Protein AF-A0A662SMK2-F1 (afdb_monomer)

Solvent-accessible surface area (backbone atoms only — not comparable to full-atom values): 11767 Å² total; per-residue (Å²): 133,84,82,82,68,76,50,73,49,36,50,52,52,50,54,52,16,54,75,41,72,79,40,69,27,75,41,66,54,76,68,38,48,55,27,51,53,53,35,32,76,70,56,37,30,40,79,76,40,91,39,100,76,49,33,22,27,29,50,28,70,67,35,50,52,55,49,50,56,50,46,62,65,63,69,55,66,88,69,75,88,76,70,96,69,76,65,70,54,57,57,51,50,49,52,51,50,55,50,52,50,52,52,50,53,52,50,51,54,50,51,51,51,54,49,48,56,51,49,51,52,51,53,52,50,51,51,50,50,58,50,46,70,54,45,53,60,44,45,52,53,36,32,69,73,52,35,48,98,85,60,38,10,48,36,66,60,34,40,54,52,41,20,69,75,69,74,42,60,54,66,61,52,49,55,50,50,54,55,33,33,79,70,64,48,31,47,77,37,66,51,75,97,55,66,46,85,51,97,92,42,64,32,4,25,32,28,72,59,95,118

Foldseek 3Di:
DDPPDQDPLLVVLLVQQLVCPFDWGKFADDVNVVSQVVCVVVVQWDFPADDPGITTIHGDPVNNVVVVVVVVVVVPDPDDDDDDDDPVVVVVVVVVVVVVVVVVVVVVVVVVVVVVVVVVVVVVVVVVVVVCVLLVVLLVVLQVVQQDPVQKHFLVSSLVSSCVVPVNDSVVSLQSLLVCVVVVQKDWDADDPDWDDGPNDTTTIMHGPPD

Secondary structure (DSSP, 8-state):
----PPPHHHHHHHHHHHHTTTSPEEP-SHHHHHHHHHHHHTTSEEEEE--TTS-EEEEPHHHHHHHHHHHHHHSS------S--SHHHHHHHHHHHHHHHHHHHHHHHHHHHHHHHHHHHHHHHHHHHHHHHHHHHHHHHHHHHH--TTS-EEHHHHHHHHHHHHT--HHHHHHHHHHHHHTTSEEEES-SS--EEETTEEE-EEEETT-

Sequence (211 aa):
MDRAILSEDERKVLAGAVRKRGKPYRVQGRARLAAAERLARLGLLEIVERKERTPRCGVTEKAMELYRNLEARSAVRPVEPRSAGPSGDLAARLARVESLLSEVLSAIDRLSRDLGSRMDAIAEELKRIKVEERAVPALEGAVRRLSGPGGGAPLPGVLDAVSRGLGVGRDYLADLVAGLESRGVCELAPGGKEEIPLGGRYVGLIRWKGG

Radius of gyration: 38.01 Å; Cα contacts (8 Å, |Δi|>4): 218; chains: 1; bounding box: 70×51×92 Å

Structure (mmCIF, N/CA/C/O backbone):
data_AF-A0A662SMK2-F1
#
_entry.id   AF-A0A662SMK2-F1
#
loop_
_atom_site.group_PDB
_atom_site.id
_atom_site.type_symbol
_atom_site.label_atom_id
_atom_site.label_alt_id
_atom_site.label_comp_id
_atom_site.label_asym_id
_atom_site.label_entity_id
_atom_site.label_seq_id
_atom_site.pdbx_PDB_ins_code
_atom_site.Cartn_x
_atom_site.Cartn_y
_atom_site.Cartn_z
_atom_site.occupancy
_atom_site.B_iso_or_equiv
_atom_site.auth_seq_id
_atom_site.auth_comp_id
_atom_site.auth_asym_id
_atom_site.auth_atom_id
_atom_site.pdbx_PDB_model_num
ATOM 1 N N . MET A 1 1 ? -25.061 -2.360 23.440 1.00 33.38 1 MET A N 1
ATOM 2 C CA . MET A 1 1 ? -24.272 -3.202 24.363 1.00 33.38 1 MET A CA 1
ATOM 3 C C . MET A 1 1 ? -25.124 -3.474 25.585 1.00 33.38 1 MET A C 1
ATOM 5 O O . MET A 1 1 ? -25.497 -2.532 26.276 1.00 33.38 1 MET A O 1
ATOM 9 N N . ASP A 1 2 ? -25.506 -4.731 25.784 1.00 33.78 2 ASP A N 1
ATOM 10 C CA . ASP A 1 2 ? -26.457 -5.134 26.817 1.00 33.78 2 ASP A CA 1
ATOM 11 C C . ASP A 1 2 ? -25.927 -4.831 28.221 1.00 33.78 2 ASP A C 1
ATOM 13 O O . ASP A 1 2 ? -24.896 -5.354 28.650 1.00 33.78 2 ASP A O 1
ATOM 17 N N . ARG A 1 3 ? -26.660 -3.993 28.964 1.00 39.38 3 ARG A N 1
ATOM 18 C CA . ARG A 1 3 ? -26.517 -3.886 30.419 1.00 39.38 3 ARG A CA 1
ATOM 19 C C . ARG A 1 3 ? -26.821 -5.274 30.982 1.00 39.38 3 ARG A C 1
ATOM 21 O O . ARG A 1 3 ? -27.983 -5.666 31.037 1.00 39.38 3 ARG A O 1
ATOM 28 N N . ALA A 1 4 ? -25.799 -6.029 31.377 1.00 47.00 4 ALA A N 1
ATOM 29 C CA . ALA A 1 4 ? -25.991 -7.324 32.020 1.00 47.00 4 ALA A CA 1
ATOM 30 C C . ALA A 1 4 ? -26.602 -7.116 33.417 1.00 47.00 4 ALA A C 1
ATOM 32 O O . ALA A 1 4 ? -25.909 -7.053 34.430 1.00 47.00 4 ALA A O 1
ATOM 33 N N . ILE A 1 5 ? -27.925 -6.977 33.456 1.00 71.12 5 ILE A N 1
ATOM 34 C CA . ILE A 1 5 ? -28.732 -7.093 34.663 1.00 71.12 5 ILE A CA 1
ATOM 35 C C . ILE A 1 5 ? -28.509 -8.517 35.179 1.00 71.12 5 ILE A C 1
ATOM 37 O O . ILE A 1 5 ? -28.734 -9.478 34.444 1.00 71.12 5 ILE A O 1
ATOM 41 N N . LEU A 1 6 ? -28.048 -8.659 36.427 1.00 71.44 6 LEU A N 1
ATOM 42 C CA . LEU A 1 6 ? -27.932 -9.969 37.072 1.00 71.44 6 LEU A CA 1
ATOM 43 C C . LEU A 1 6 ? -29.261 -10.722 36.923 1.00 71.44 6 LEU A C 1
ATOM 45 O O . LEU A 1 6 ? -30.332 -10.199 37.271 1.00 71.44 6 LEU A O 1
ATOM 49 N N . SER A 1 7 ? -29.185 -11.951 36.424 1.00 81.62 7 SER A N 1
ATOM 50 C CA . SER A 1 7 ? -30.319 -12.868 36.358 1.00 81.62 7 SER A CA 1
ATOM 51 C C . SER A 1 7 ? -30.880 -13.127 37.757 1.00 81.62 7 SER A C 1
ATOM 53 O O . SER A 1 7 ? -30.225 -12.902 38.780 1.00 81.62 7 SER A O 1
ATOM 55 N N . GLU A 1 8 ? -32.126 -13.587 37.822 1.00 80.56 8 GLU A N 1
ATOM 56 C CA . GLU A 1 8 ? -32.788 -13.867 39.096 1.00 80.56 8 GLU A CA 1
ATOM 57 C C . GLU A 1 8 ? -32.020 -14.909 39.931 1.00 80.56 8 GLU A C 1
ATOM 59 O O . GLU A 1 8 ? -31.873 -14.750 41.145 1.00 80.56 8 GLU A O 1
ATOM 64 N N . ASP A 1 9 ? -31.458 -15.932 39.281 1.00 83.12 9 ASP A N 1
ATOM 65 C CA . ASP A 1 9 ? -30.643 -16.952 39.942 1.00 83.12 9 ASP A CA 1
ATOM 66 C C . ASP A 1 9 ? -29.316 -16.394 40.469 1.00 83.12 9 ASP A C 1
ATOM 68 O O . ASP A 1 9 ? -28.927 -16.714 41.593 1.00 83.12 9 ASP A O 1
ATOM 72 N N . GLU A 1 10 ? -28.653 -15.501 39.729 1.00 83.25 10 GLU A N 1
ATOM 73 C CA . GLU A 1 10 ? -27.442 -14.813 40.202 1.00 83.25 10 GLU A CA 1
ATOM 74 C C . GLU A 1 10 ? -27.732 -13.955 41.436 1.00 83.25 10 GLU A C 1
ATOM 76 O O . GLU A 1 10 ? -26.987 -14.007 42.417 1.00 83.25 10 GLU A O 1
ATOM 81 N N . ARG A 1 11 ? -28.856 -13.230 41.453 1.00 81.69 11 ARG A N 1
ATOM 82 C CA . ARG A 1 11 ? -29.269 -12.460 42.638 1.00 81.69 11 ARG A CA 1
ATOM 83 C C . ARG A 1 11 ? -29.533 -13.366 43.837 1.00 81.69 11 ARG A C 1
ATOM 85 O O . ARG A 1 11 ? -29.092 -13.050 44.941 1.00 81.69 11 ARG A O 1
ATOM 92 N N . LYS A 1 12 ? -30.216 -14.498 43.634 1.00 83.75 12 LYS A N 1
ATOM 93 C CA . LYS A 1 12 ? -30.514 -15.466 44.704 1.00 83.75 12 LYS A CA 1
ATOM 94 C C . LYS A 1 12 ? -29.243 -16.092 45.280 1.00 83.75 12 LYS A C 1
ATOM 96 O O . LYS A 1 12 ? -29.125 -16.189 46.501 1.00 83.75 12 LYS A O 1
ATOM 101 N N . VAL A 1 13 ? -28.294 -16.493 44.430 1.00 85.19 13 VAL A N 1
ATOM 102 C CA . VAL A 1 13 ? -27.014 -17.072 44.872 1.00 85.19 13 VAL A CA 1
ATOM 103 C C . VAL A 1 13 ? -26.181 -16.032 45.623 1.00 85.19 13 VAL A C 1
ATOM 105 O O . VAL A 1 13 ? -25.697 -16.321 46.718 1.00 85.19 13 VAL A O 1
ATOM 108 N N . LEU A 1 14 ? -26.070 -14.811 45.091 1.00 82.88 14 LEU A N 1
ATOM 109 C CA . LEU A 1 14 ? -25.314 -13.730 45.723 1.00 82.88 14 LEU A CA 1
ATOM 110 C C . LEU A 1 14 ? -25.908 -13.338 47.083 1.00 82.88 14 LEU A C 1
ATOM 112 O O . LEU A 1 14 ? -25.187 -13.288 48.075 1.00 82.88 14 LEU A O 1
ATOM 116 N N . ALA A 1 15 ? -27.228 -13.146 47.167 1.00 82.00 15 ALA A N 1
ATOM 117 C CA . ALA A 1 15 ? -27.910 -12.847 48.426 1.00 82.00 15 ALA A CA 1
ATOM 118 C C . ALA A 1 15 ? -27.750 -13.984 49.451 1.00 82.00 15 ALA A C 1
ATOM 120 O O . ALA A 1 15 ? -27.546 -13.733 50.641 1.00 82.00 15 ALA A O 1
ATOM 121 N N . GLY A 1 16 ? -27.802 -15.241 48.996 1.00 83.81 16 GLY A N 1
ATOM 122 C CA . GLY A 1 16 ? -27.537 -16.412 49.830 1.00 83.81 16 GLY A CA 1
ATOM 123 C C . GLY A 1 16 ? -26.127 -16.406 50.425 1.00 83.81 16 GLY A C 1
ATOM 124 O O . GLY A 1 16 ? -25.973 -16.652 51.623 1.00 83.81 16 GLY A O 1
ATOM 125 N N . ALA A 1 17 ? -25.120 -16.069 49.616 1.00 83.25 17 ALA A N 1
ATOM 126 C CA . ALA A 1 17 ? -23.730 -15.964 50.049 1.00 83.25 17 ALA A CA 1
ATOM 127 C C . ALA A 1 17 ? -23.500 -14.787 51.012 1.00 83.25 17 ALA A C 1
ATOM 129 O O . ALA A 1 17 ? -22.894 -14.971 52.068 1.00 83.25 17 ALA A O 1
ATOM 130 N N . VAL A 1 18 ? -24.058 -13.605 50.723 1.00 82.44 18 VAL A N 1
ATOM 131 C CA . VAL A 1 18 ? -23.930 -12.423 51.596 1.00 82.44 18 VAL A CA 1
ATOM 132 C C . VAL A 1 18 ? -24.551 -12.667 52.973 1.00 82.44 18 VAL A C 1
ATOM 134 O O . VAL A 1 18 ? -23.933 -12.378 53.999 1.00 82.44 18 VAL A O 1
ATOM 137 N N . ARG A 1 19 ? -25.742 -13.280 53.030 1.00 81.31 19 ARG A N 1
ATOM 138 C CA . ARG A 1 19 ? -26.417 -13.605 54.302 1.00 81.31 19 ARG A CA 1
ATOM 139 C C . ARG A 1 19 ? -25.604 -14.539 55.197 1.00 81.31 19 ARG A C 1
ATOM 141 O O . ARG A 1 19 ? -25.819 -14.556 56.406 1.00 81.31 19 ARG A O 1
ATOM 148 N N . LYS A 1 20 ? -24.676 -15.315 54.630 1.00 80.88 20 LYS A N 1
ATOM 149 C CA . LYS A 1 20 ? -23.802 -16.215 55.389 1.00 80.88 20 LYS A CA 1
ATOM 150 C C . LYS A 1 20 ? -22.572 -15.519 55.991 1.00 80.88 20 LYS A C 1
ATOM 152 O O . LYS A 1 20 ? -21.851 -16.193 56.721 1.00 80.88 20 LYS A O 1
ATOM 157 N N . ARG A 1 21 ? -22.379 -14.203 55.774 1.00 68.25 21 ARG A N 1
ATOM 158 C CA . ARG A 1 21 ? -21.383 -13.330 56.444 1.00 68.25 21 ARG A CA 1
ATOM 159 C C . ARG A 1 21 ? -20.009 -13.999 56.612 1.00 68.25 21 ARG A C 1
ATOM 161 O O . ARG A 1 21 ? -19.562 -14.244 57.728 1.00 68.25 21 ARG A O 1
ATOM 168 N N . GLY A 1 22 ? -19.384 -14.365 55.494 1.00 65.31 22 GLY A N 1
ATOM 169 C CA . GLY A 1 22 ? -18.060 -15.003 55.477 1.00 65.31 22 GLY A CA 1
ATOM 170 C C . GLY A 1 22 ? -18.060 -16.525 55.667 1.00 65.31 22 GLY A C 1
ATOM 171 O O . GLY A 1 22 ? -17.021 -17.153 55.499 1.00 65.31 22 GLY A O 1
ATOM 172 N N . LYS A 1 23 ? -19.206 -17.163 55.952 1.00 77.31 23 LYS A N 1
ATOM 173 C CA . LYS A 1 23 ? -19.314 -18.631 55.935 1.00 77.31 23 LYS A CA 1
ATOM 174 C C . LYS A 1 23 ? -19.601 -19.142 54.516 1.00 77.31 23 LYS A C 1
ATOM 176 O O . LYS A 1 23 ? -20.450 -18.562 53.836 1.00 77.31 23 LYS A O 1
ATOM 181 N N . PRO A 1 24 ? -18.992 -20.262 54.084 1.00 80.44 24 PRO A N 1
ATOM 182 C CA . PRO A 1 24 ? -19.255 -20.825 52.765 1.00 80.44 24 PRO A CA 1
ATOM 183 C C . PRO A 1 24 ? -20.734 -21.209 52.574 1.00 80.44 24 PRO A C 1
ATOM 185 O O . PRO A 1 24 ? -21.309 -21.988 53.340 1.00 80.44 24 PRO A O 1
ATOM 188 N N . TYR A 1 25 ? -21.357 -20.666 51.530 1.00 82.25 25 TYR A N 1
ATOM 189 C CA . TYR A 1 25 ? -22.734 -20.932 51.121 1.00 82.25 25 TYR A CA 1
ATOM 190 C C . TYR A 1 25 ? -22.786 -22.105 50.138 1.00 82.25 25 TYR A C 1
ATOM 192 O O . TYR A 1 25 ? -22.074 -22.120 49.137 1.00 82.25 25 TYR A O 1
ATOM 200 N N . ARG A 1 26 ? -23.633 -23.104 50.413 1.00 85.19 26 ARG A N 1
ATOM 201 C CA . ARG A 1 26 ? -23.810 -24.268 49.533 1.00 85.19 26 ARG A CA 1
ATOM 202 C C . ARG A 1 26 ? -24.764 -23.922 48.393 1.00 85.19 26 ARG A C 1
ATOM 204 O O . ARG A 1 26 ? -25.925 -23.607 48.646 1.00 85.19 26 ARG A O 1
ATOM 211 N N . VAL A 1 27 ? -24.298 -24.066 47.157 1.00 83.25 27 VAL A N 1
ATOM 212 C CA . VAL A 1 27 ? -25.118 -23.881 45.953 1.00 83.25 27 VAL A CA 1
ATOM 213 C C . VAL A 1 27 ? -25.683 -25.231 45.508 1.00 83.25 27 VAL A C 1
ATOM 215 O O . VAL A 1 27 ? -24.970 -26.233 45.495 1.00 83.25 27 VAL A O 1
ATOM 218 N N . GLN A 1 28 ? -26.973 -25.277 45.169 1.00 82.75 28 GLN A N 1
ATOM 219 C CA . GLN A 1 28 ? -27.657 -26.478 44.678 1.00 82.75 28 GLN A CA 1
ATOM 220 C C . GLN A 1 28 ? -28.579 -26.130 43.506 1.00 82.75 28 GLN A C 1
ATOM 222 O O . GLN A 1 28 ? -29.251 -25.099 43.538 1.00 82.75 28 GLN A O 1
ATOM 227 N N . GLY A 1 29 ? -28.641 -27.015 42.508 1.00 82.25 29 GLY A N 1
ATOM 228 C CA . GLY A 1 29 ? -29.492 -26.874 41.322 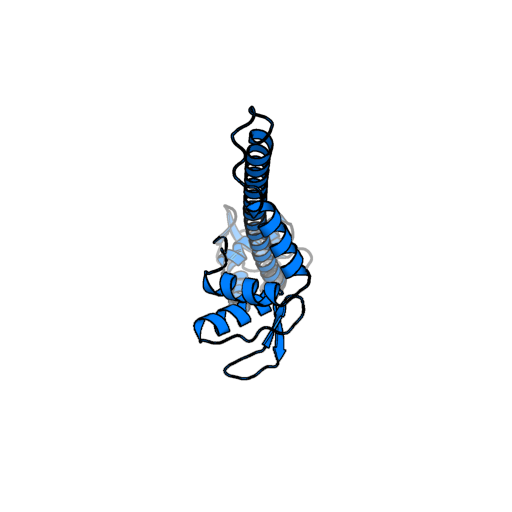1.00 82.25 29 GLY A CA 1
ATOM 229 C C . GLY A 1 29 ? -28.738 -26.344 40.099 1.00 82.25 29 GLY A C 1
ATOM 230 O O . GLY A 1 29 ? -27.941 -25.417 40.205 1.00 82.25 29 GLY A O 1
ATOM 231 N N . ARG A 1 30 ? -29.005 -26.928 38.923 1.00 79.81 30 ARG A N 1
ATOM 232 C CA . ARG A 1 30 ? -28.233 -26.709 37.684 1.00 79.81 30 ARG A CA 1
ATOM 233 C C . ARG A 1 30 ? -28.135 -25.234 37.267 1.00 79.81 30 ARG A C 1
ATOM 235 O O . ARG A 1 30 ? -27.044 -24.772 36.957 1.00 79.81 30 ARG A O 1
ATOM 242 N N . ALA A 1 31 ? -29.240 -24.488 37.326 1.00 81.19 31 ALA A N 1
ATOM 243 C CA . ALA A 1 31 ? -29.258 -23.059 36.996 1.00 81.19 31 ALA A CA 1
ATOM 244 C C . ALA A 1 31 ? -28.446 -22.213 37.995 1.00 81.19 31 ALA A C 1
ATOM 246 O O . ALA A 1 31 ? -27.688 -21.327 37.607 1.00 81.19 31 ALA A O 1
ATOM 247 N N . ARG A 1 32 ? -28.519 -22.549 39.290 1.00 83.12 32 ARG A N 1
ATOM 248 C CA . ARG A 1 32 ? -27.762 -21.859 40.345 1.00 83.12 32 ARG A CA 1
ATOM 249 C C . ARG A 1 32 ? -26.270 -22.177 40.309 1.00 83.12 32 ARG A C 1
ATOM 251 O O . ARG A 1 32 ? -25.475 -21.322 40.679 1.00 83.12 32 ARG A O 1
ATOM 258 N N . LEU A 1 33 ? -25.885 -23.371 39.853 1.00 85.88 33 LEU A N 1
ATOM 259 C CA . LEU A 1 33 ? -24.482 -23.723 39.610 1.00 85.88 33 LEU A CA 1
ATOM 260 C C . LEU A 1 33 ? -23.886 -22.851 38.501 1.00 85.88 33 LEU A C 1
ATOM 262 O O . LEU A 1 33 ? -22.860 -22.215 38.722 1.00 85.88 33 LEU A O 1
ATOM 266 N N . ALA A 1 34 ? -24.579 -22.738 37.364 1.00 85.31 34 ALA A N 1
ATOM 267 C CA . ALA A 1 34 ? -24.160 -21.860 36.272 1.00 85.31 34 ALA A CA 1
ATOM 268 C C . ALA A 1 34 ? -24.081 -20.387 36.719 1.00 85.31 34 ALA A C 1
ATOM 270 O O . ALA A 1 34 ? -23.122 -19.684 36.400 1.00 85.31 34 ALA A O 1
ATOM 271 N N . ALA A 1 35 ? -25.048 -19.935 37.525 1.00 86.00 35 ALA A N 1
ATOM 272 C CA . ALA A 1 35 ? -25.028 -18.605 38.127 1.00 86.00 35 ALA A CA 1
ATOM 273 C C . ALA A 1 35 ? -23.820 -18.403 39.060 1.00 86.00 35 ALA A C 1
ATOM 275 O O . ALA A 1 35 ? -23.158 -17.371 38.993 1.00 86.00 35 ALA A O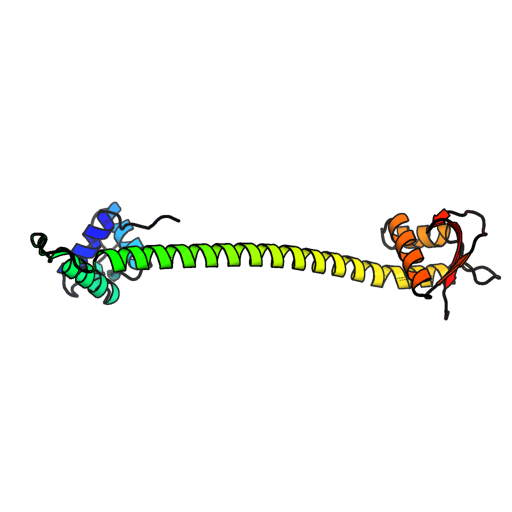 1
ATOM 276 N N . ALA A 1 36 ? -23.493 -19.385 39.904 1.00 86.00 36 ALA A N 1
ATOM 277 C CA . ALA A 1 36 ? -22.342 -19.314 40.802 1.00 86.00 36 ALA A CA 1
ATOM 278 C C . ALA A 1 36 ? -21.011 -19.251 40.040 1.00 86.00 36 ALA A C 1
ATOM 280 O O . ALA A 1 36 ? -20.146 -18.452 40.391 1.00 86.00 36 ALA A O 1
ATOM 281 N N . GLU A 1 37 ? -20.855 -20.036 38.971 1.00 86.75 37 GLU A N 1
ATOM 282 C CA . GLU A 1 37 ? -19.669 -19.985 38.109 1.00 86.75 37 GLU A CA 1
ATOM 283 C C . GLU A 1 37 ? -19.528 -18.634 37.407 1.00 86.75 37 GLU A C 1
ATOM 285 O O . GLU A 1 37 ? -18.431 -18.074 37.349 1.00 86.75 37 GLU A O 1
ATOM 290 N N . ARG A 1 38 ? -20.634 -18.073 36.906 1.00 87.44 38 ARG A N 1
ATOM 291 C CA . ARG A 1 38 ? -20.631 -16.751 36.273 1.00 87.44 38 ARG A CA 1
ATOM 292 C C . ARG A 1 38 ? -20.287 -15.650 37.274 1.00 87.44 38 ARG A C 1
ATOM 294 O O . ARG A 1 38 ? -19.429 -14.822 36.984 1.00 87.44 38 ARG A O 1
ATOM 301 N N . LEU A 1 39 ? -20.863 -15.682 38.475 1.00 85.81 39 LEU A N 1
ATOM 302 C CA . LEU A 1 39 ? -20.520 -14.761 39.563 1.00 85.81 39 LEU A CA 1
ATOM 303 C C . LEU A 1 39 ? -19.058 -14.900 40.015 1.00 85.81 39 LEU A C 1
ATOM 305 O O . LEU A 1 39 ? -18.428 -13.892 40.336 1.00 85.81 39 LEU A O 1
ATOM 309 N N . ALA A 1 40 ? -18.502 -16.114 40.001 1.00 86.00 40 ALA A N 1
ATOM 310 C CA . ALA A 1 40 ? -17.088 -16.340 40.290 1.00 86.00 40 ALA A CA 1
ATOM 311 C C . ALA A 1 40 ? -16.177 -15.732 39.211 1.00 86.00 40 ALA A C 1
ATOM 313 O O . ALA A 1 40 ? -15.211 -15.052 39.543 1.00 86.00 40 ALA A O 1
ATOM 314 N N . ARG A 1 41 ? -16.524 -15.871 37.921 1.00 86.81 41 ARG A N 1
ATOM 315 C CA . ARG A 1 41 ? -15.803 -15.195 36.820 1.00 86.81 41 ARG A CA 1
ATOM 316 C C . ARG A 1 41 ? -15.847 -13.670 36.933 1.00 86.81 41 ARG A C 1
ATOM 318 O O . ARG A 1 41 ? -14.903 -13.003 36.532 1.00 86.81 41 ARG A O 1
ATOM 325 N N . LEU A 1 42 ? -16.927 -13.124 37.491 1.00 84.12 42 LEU A N 1
ATOM 326 C CA . LEU A 1 42 ? -17.077 -11.690 37.755 1.00 84.12 42 LEU A CA 1
ATOM 327 C C . LEU A 1 42 ? -16.344 -11.221 39.029 1.00 84.12 42 LEU A C 1
ATOM 329 O O . LEU A 1 42 ? -16.374 -10.030 39.349 1.00 84.12 42 LEU A O 1
ATOM 333 N N . GLY A 1 43 ? -15.707 -12.133 39.773 1.00 84.50 43 GLY A N 1
ATOM 334 C CA . GLY A 1 43 ? -15.029 -11.832 41.037 1.00 84.50 43 GLY A CA 1
ATOM 335 C C . GLY A 1 43 ? -15.983 -11.456 42.176 1.00 84.50 43 GLY A C 1
ATOM 336 O O . GLY A 1 43 ? -15.580 -10.777 43.120 1.00 84.50 43 GLY A O 1
ATOM 337 N N . LEU A 1 44 ? -17.260 -11.843 42.080 1.00 85.06 44 LEU A N 1
ATOM 338 C CA . LEU A 1 44 ? -18.285 -11.579 43.099 1.00 85.06 44 LEU A CA 1
ATOM 339 C C . LEU A 1 44 ? -18.441 -12.740 44.092 1.00 85.06 44 LEU A C 1
ATOM 341 O O . LEU A 1 44 ? -18.920 -12.552 45.209 1.00 85.06 44 LEU A O 1
ATOM 345 N N . LEU A 1 45 ? -18.027 -13.942 43.696 1.00 87.19 45 LEU A N 1
ATOM 346 C CA . LEU A 1 45 ? -17.962 -15.117 44.556 1.00 87.19 45 LEU A CA 1
ATOM 347 C C . LEU A 1 45 ? -16.596 -15.782 44.434 1.00 87.19 45 LEU A C 1
ATOM 349 O O . LEU A 1 45 ? -15.953 -15.721 43.391 1.00 87.19 45 LEU A O 1
ATOM 353 N N . GLU A 1 46 ? -16.210 -16.491 45.481 1.00 86.69 46 GLU A N 1
ATOM 354 C CA . GLU A 1 46 ? -15.051 -17.371 45.499 1.00 86.69 46 GLU A CA 1
ATOM 355 C C . GLU A 1 46 ? -15.519 -18.808 45.732 1.00 86.69 46 GLU A C 1
ATOM 357 O O . GLU A 1 46 ? -16.346 -19.060 46.607 1.00 86.69 46 GLU A O 1
ATOM 362 N N . ILE A 1 47 ? -15.030 -19.772 44.950 1.00 84.06 47 ILE A N 1
ATOM 363 C CA . ILE A 1 47 ? -15.375 -21.186 45.145 1.00 84.06 47 ILE A CA 1
ATOM 364 C C . ILE A 1 47 ? -14.396 -21.784 46.157 1.00 84.06 47 ILE A C 1
ATOM 366 O O . ILE A 1 47 ? -13.265 -22.101 45.808 1.00 84.06 47 ILE A O 1
ATOM 370 N N . VAL A 1 48 ? -14.861 -21.964 47.392 1.00 82.00 48 VAL A N 1
ATOM 371 C CA . VAL A 1 48 ? -14.062 -22.431 48.539 1.00 82.00 48 VAL A CA 1
ATOM 372 C C . VAL A 1 48 ? -13.943 -23.958 48.561 1.00 82.00 48 VAL A C 1
ATOM 374 O O . VAL A 1 48 ? -12.936 -24.504 48.993 1.00 82.00 48 VAL A O 1
ATOM 377 N N . GLU A 1 49 ? -14.965 -24.674 48.085 1.00 81.44 49 GLU A N 1
ATOM 378 C CA . GLU A 1 49 ? -14.950 -26.141 48.009 1.00 81.44 49 GLU A CA 1
ATOM 379 C C . GLU A 1 49 ? -15.643 -26.601 46.724 1.00 81.44 49 GLU A C 1
ATOM 381 O O . GLU A 1 49 ? -16.840 -26.355 46.527 1.00 81.44 49 GLU A O 1
ATOM 386 N N . ARG A 1 50 ? -14.903 -27.283 45.842 1.00 77.50 50 ARG A N 1
ATOM 387 C CA . ARG A 1 50 ? -15.441 -27.849 44.598 1.00 77.50 50 ARG A CA 1
ATOM 388 C C . ARG A 1 50 ? -15.951 -29.267 44.840 1.00 77.50 50 ARG A C 1
ATOM 390 O O . ARG A 1 50 ? -15.185 -30.220 44.867 1.00 77.50 50 ARG A O 1
ATOM 397 N N . LYS A 1 51 ? -17.270 -29.397 44.979 1.00 77.19 51 LYS A N 1
ATOM 398 C CA . LYS A 1 51 ? -17.993 -30.671 44.854 1.00 77.19 51 LYS A CA 1
ATOM 399 C C . LYS A 1 51 ? -18.871 -30.586 43.617 1.00 77.19 51 LYS A C 1
ATOM 401 O O . LYS A 1 51 ? -19.672 -29.659 43.533 1.00 77.19 51 LYS A O 1
ATOM 406 N N . GLU A 1 52 ? -18.749 -31.553 42.708 1.00 67.31 52 GLU A N 1
ATOM 407 C CA . GLU A 1 52 ? -19.338 -31.527 41.353 1.00 67.31 52 GLU A CA 1
ATOM 408 C C . GLU A 1 52 ? -20.805 -31.088 41.298 1.00 67.31 52 GLU A C 1
ATOM 410 O O . GLU A 1 52 ? -21.219 -30.395 40.375 1.00 67.31 52 GLU A O 1
ATOM 415 N N . ARG A 1 53 ? -21.607 -31.468 42.297 1.00 69.94 53 ARG A N 1
ATOM 416 C CA . ARG A 1 53 ? -23.042 -31.155 42.330 1.00 69.94 53 ARG A CA 1
ATOM 417 C C . ARG A 1 53 ? -23.425 -30.081 43.340 1.00 69.94 53 ARG A C 1
ATOM 419 O O . ARG A 1 53 ? -24.549 -29.586 43.282 1.00 69.94 53 ARG A O 1
ATOM 426 N N . THR A 1 54 ? -22.538 -29.743 44.279 1.00 76.69 54 THR A N 1
ATOM 427 C CA . THR A 1 54 ? -22.836 -28.787 45.356 1.00 76.69 54 THR A CA 1
ATOM 428 C C . THR A 1 54 ? -21.589 -28.028 45.833 1.00 76.69 54 THR A C 1
ATOM 430 O O . THR A 1 54 ? -21.097 -28.312 46.932 1.00 76.69 54 THR A O 1
ATOM 433 N N . PRO A 1 55 ? -21.056 -27.081 45.045 1.00 79.75 55 PRO A N 1
ATOM 434 C CA . PRO A 1 55 ? -19.920 -26.281 45.456 1.00 79.75 55 PRO A CA 1
ATOM 435 C C . PRO A 1 55 ? -20.296 -25.391 46.642 1.00 79.75 55 PRO A C 1
ATOM 437 O O . PRO A 1 55 ? -21.462 -25.011 46.831 1.00 79.75 55 PRO A O 1
ATOM 440 N N . ARG A 1 56 ? -19.290 -25.067 47.454 1.00 83.50 56 ARG A N 1
ATOM 441 C CA . ARG A 1 56 ? -19.411 -24.041 48.485 1.00 83.50 56 ARG A CA 1
ATOM 442 C C . ARG A 1 56 ? -18.737 -22.766 48.014 1.00 83.50 56 ARG A C 1
ATOM 444 O O . ARG A 1 56 ? -17.584 -22.800 47.591 1.00 83.50 56 ARG A O 1
ATOM 451 N N . CYS A 1 57 ? -19.458 -21.659 48.118 1.00 83.12 57 CYS A N 1
ATOM 452 C CA . CYS A 1 57 ? -19.010 -20.355 47.658 1.00 83.12 57 CYS A CA 1
ATOM 453 C C . CYS A 1 57 ? -18.918 -19.370 48.828 1.00 83.12 57 CYS A C 1
ATOM 455 O O . CYS A 1 57 ? -19.847 -19.271 49.631 1.00 83.12 57 CYS A O 1
ATOM 457 N N . GLY A 1 58 ? -17.809 -18.646 48.921 1.00 83.06 58 GLY A N 1
ATOM 458 C CA . GLY A 1 58 ? -17.664 -17.444 49.730 1.00 83.06 58 GLY A CA 1
ATOM 459 C C . GLY A 1 58 ? -18.070 -16.217 48.919 1.00 83.06 58 GLY A C 1
ATOM 460 O O . GLY A 1 58 ? -18.006 -16.227 47.690 1.00 83.06 58 GLY A O 1
ATOM 461 N N . VAL A 1 59 ? -18.517 -15.166 49.600 1.00 85.38 59 VAL A N 1
ATOM 462 C CA . VAL A 1 59 ? -18.727 -13.859 48.972 1.00 85.38 59 VAL A CA 1
ATOM 463 C C . VAL A 1 59 ? -17.436 -13.053 49.061 1.00 85.38 59 VAL A C 1
ATOM 465 O O . VAL A 1 59 ? -16.790 -13.061 50.107 1.00 85.38 59 VAL A O 1
ATOM 468 N N . THR A 1 60 ? -17.055 -12.369 47.985 1.00 84.00 60 THR A N 1
ATOM 469 C CA . THR A 1 60 ? -15.877 -11.493 48.008 1.00 84.00 60 THR A CA 1
ATOM 470 C C . THR A 1 60 ? -16.192 -10.177 48.724 1.00 84.00 60 THR A C 1
ATOM 472 O O . THR A 1 60 ? -17.353 -9.763 48.810 1.00 84.00 60 THR A O 1
ATOM 475 N N . GLU A 1 61 ? -15.171 -9.475 49.219 1.00 79.56 61 GLU A N 1
ATOM 476 C CA . GLU A 1 61 ? -15.346 -8.144 49.827 1.00 79.56 61 GLU A CA 1
ATOM 477 C C . GLU A 1 61 ? -16.006 -7.162 48.852 1.00 79.56 61 GLU A C 1
ATOM 479 O O . GLU A 1 61 ? -16.979 -6.491 49.201 1.00 79.56 61 GLU A O 1
ATOM 484 N N . LYS A 1 62 ? -15.573 -7.197 47.585 1.00 79.75 62 LYS A N 1
ATOM 485 C CA . LYS A 1 62 ? -16.164 -6.444 46.470 1.00 79.75 62 LYS A CA 1
ATOM 486 C C . LYS A 1 62 ? -17.669 -6.691 46.334 1.00 79.75 62 LYS A C 1
ATOM 488 O O . LYS A 1 62 ? -18.447 -5.757 46.145 1.00 79.75 62 LYS A O 1
ATOM 493 N N . ALA A 1 63 ? -18.106 -7.943 46.441 1.00 80.62 63 ALA A N 1
ATOM 494 C CA . ALA A 1 63 ? -19.524 -8.279 46.398 1.00 80.62 63 ALA A CA 1
ATOM 495 C C . ALA A 1 63 ? -20.290 -7.823 47.648 1.00 80.62 63 ALA A C 1
ATOM 497 O O . ALA A 1 63 ? -21.436 -7.388 47.524 1.00 80.62 63 ALA A O 1
ATOM 498 N N . MET A 1 64 ? -19.678 -7.874 48.835 1.00 78.81 64 MET A N 1
ATOM 499 C CA . MET A 1 64 ? -20.293 -7.340 50.056 1.00 78.81 64 MET A CA 1
ATOM 500 C C . MET A 1 64 ? -20.465 -5.823 50.009 1.00 78.81 64 MET A C 1
ATOM 502 O O . MET A 1 64 ? -21.477 -5.316 50.483 1.00 78.81 64 MET A O 1
ATOM 506 N N . GLU A 1 65 ? -19.511 -5.082 49.451 1.00 78.06 65 GLU A N 1
ATOM 507 C CA . GLU A 1 65 ? -19.638 -3.634 49.251 1.00 78.06 65 GLU A CA 1
ATOM 508 C C . GLU A 1 65 ? -20.757 -3.291 48.271 1.00 78.06 65 GLU A C 1
ATOM 510 O O . GLU A 1 65 ? -21.620 -2.472 48.585 1.00 78.06 65 GLU A O 1
ATOM 515 N N . LEU A 1 66 ? -20.808 -3.972 47.123 1.00 73.81 66 LEU A N 1
ATOM 516 C CA . LEU A 1 66 ? -21.883 -3.791 46.146 1.00 73.81 66 LEU A CA 1
ATOM 517 C C . LEU A 1 66 ? -23.255 -4.106 46.747 1.00 73.81 66 LEU A C 1
ATOM 519 O O . LEU A 1 66 ? -24.205 -3.350 46.547 1.00 73.81 66 LEU A O 1
ATOM 523 N N . TYR A 1 67 ? -23.358 -5.190 47.515 1.00 72.25 67 TYR A N 1
ATOM 524 C CA . TYR A 1 67 ? -24.603 -5.572 48.168 1.00 72.25 67 TYR A CA 1
ATOM 525 C C . TYR A 1 67 ? -25.003 -4.587 49.277 1.00 72.25 67 TYR A C 1
ATOM 527 O O . TYR A 1 67 ? -26.163 -4.190 49.331 1.00 72.25 67 TYR A O 1
ATOM 535 N N . ARG A 1 68 ? -24.058 -4.105 50.100 1.00 69.69 68 ARG A N 1
ATOM 536 C CA . ARG A 1 68 ? -24.312 -3.045 51.097 1.00 69.69 68 ARG A CA 1
ATOM 537 C C . ARG A 1 68 ? -24.786 -1.749 50.443 1.00 69.69 68 ARG A C 1
ATOM 539 O O . ARG A 1 68 ? -25.733 -1.142 50.929 1.00 69.69 68 ARG A O 1
ATOM 546 N N . ASN A 1 69 ? -24.192 -1.357 49.317 1.00 69.19 69 ASN A N 1
ATOM 547 C CA . ASN A 1 69 ? -24.608 -0.175 48.560 1.00 69.19 69 ASN A CA 1
ATOM 548 C C . ASN A 1 69 ? -26.014 -0.338 47.956 1.00 69.19 69 ASN A C 1
ATOM 550 O O . ASN A 1 69 ? -26.774 0.629 47.885 1.00 69.19 69 ASN A O 1
ATOM 554 N N . LEU A 1 70 ? -26.383 -1.554 47.543 1.00 64.88 70 LEU A N 1
ATOM 555 C CA . LEU A 1 70 ? -27.725 -1.874 47.047 1.00 64.88 70 LEU A CA 1
ATOM 556 C C . LEU A 1 70 ? -28.769 -1.926 48.172 1.00 64.88 70 LEU A C 1
ATOM 558 O O . LEU A 1 70 ? -29.868 -1.398 47.997 1.00 64.88 70 LEU A O 1
ATOM 562 N N . GLU A 1 71 ? -28.441 -2.503 49.330 1.00 63.88 71 GLU A N 1
ATOM 563 C CA . GLU A 1 71 ? -29.319 -2.496 50.506 1.00 63.88 71 GLU A CA 1
ATOM 564 C C . GLU A 1 71 ? -29.482 -1.089 51.079 1.00 63.88 71 GLU A C 1
ATOM 566 O O . GLU A 1 71 ? -30.604 -0.704 51.380 1.00 63.88 71 GLU A O 1
ATOM 571 N N . ALA A 1 72 ? -28.426 -0.275 51.136 1.00 59.34 72 ALA A N 1
ATOM 572 C CA . ALA A 1 72 ? -28.522 1.125 51.555 1.00 59.34 72 ALA A CA 1
ATOM 573 C C . ALA A 1 72 ? -29.458 1.939 50.645 1.00 59.34 72 ALA A C 1
ATOM 575 O O . ALA A 1 72 ? -30.189 2.800 51.124 1.00 59.34 72 ALA A O 1
ATOM 576 N N . ARG A 1 73 ? -29.492 1.629 49.341 1.00 53.75 73 ARG A N 1
ATOM 577 C CA . ARG A 1 73 ? -30.432 2.235 48.382 1.00 53.75 73 ARG A CA 1
ATOM 578 C C . ARG A 1 73 ? -31.854 1.674 48.479 1.00 53.75 73 ARG A C 1
ATOM 580 O O . ARG A 1 73 ? -32.790 2.377 48.121 1.00 53.75 73 ARG A O 1
ATOM 587 N N . SER A 1 74 ? -32.019 0.442 48.962 1.00 46.50 74 SER A N 1
ATOM 588 C CA . SER A 1 74 ? -33.321 -0.241 49.082 1.00 46.50 74 SER A CA 1
ATOM 589 C C . SER A 1 74 ? -33.973 -0.080 50.466 1.00 46.50 74 SER A C 1
ATOM 591 O O . SER A 1 74 ? -35.182 -0.236 50.596 1.00 46.50 74 SER A O 1
ATOM 593 N N . ALA A 1 75 ? -33.189 0.236 51.504 1.00 43.50 75 ALA A N 1
ATOM 594 C CA . ALA A 1 75 ? -33.643 0.491 52.875 1.00 43.50 75 ALA A CA 1
ATOM 595 C C . ALA A 1 75 ? -34.185 1.917 53.078 1.00 43.50 75 ALA A C 1
ATOM 597 O O . ALA A 1 75 ? -34.753 2.226 54.127 1.00 43.50 75 ALA A O 1
ATOM 598 N N . VAL A 1 76 ? -34.066 2.778 52.066 1.00 41.59 76 VAL A N 1
ATOM 599 C CA . VAL A 1 76 ? -34.836 4.017 51.989 1.00 41.59 76 VAL A CA 1
ATOM 600 C C . VAL A 1 76 ? -36.281 3.618 51.677 1.00 41.59 76 VAL A C 1
ATOM 602 O O . VAL A 1 76 ? -36.630 3.361 50.527 1.00 41.59 76 VAL A O 1
ATOM 605 N N . ARG A 1 77 ? -37.135 3.528 52.711 1.00 41.16 77 ARG A N 1
ATOM 606 C CA . ARG A 1 77 ? -38.599 3.568 52.516 1.00 41.16 77 ARG A CA 1
ATOM 607 C C . ARG A 1 77 ? -38.931 4.756 51.603 1.00 41.16 77 ARG A C 1
ATOM 609 O O . ARG A 1 77 ? -38.220 5.758 51.693 1.00 41.16 77 ARG A O 1
ATOM 616 N N . PRO A 1 78 ? -39.995 4.699 50.781 1.00 38.41 78 PRO A N 1
ATOM 617 C CA . PRO A 1 78 ? -40.450 5.879 50.063 1.00 38.41 78 PRO A CA 1
ATOM 618 C C . PRO A 1 78 ? -40.807 6.933 51.112 1.00 38.41 78 PRO A C 1
ATOM 620 O O . PRO A 1 78 ? -41.827 6.840 51.789 1.00 38.41 78 PRO A O 1
ATOM 623 N N . VAL A 1 79 ? -39.899 7.881 51.327 1.00 37.41 79 VAL A N 1
ATOM 624 C CA . VAL A 1 79 ? -40.192 9.086 52.084 1.00 37.41 79 VAL A CA 1
ATOM 625 C C . VAL A 1 79 ? -41.158 9.841 51.189 1.00 37.41 79 VAL A C 1
ATOM 627 O O . VAL A 1 79 ? -40.839 10.088 50.023 1.00 37.41 79 VAL A O 1
ATOM 630 N N . GLU A 1 80 ? -42.354 10.126 51.705 1.00 37.16 80 GLU A N 1
ATOM 631 C CA . GLU A 1 80 ? -43.296 11.046 51.070 1.00 37.16 80 GLU A CA 1
ATOM 632 C C . GLU A 1 80 ? -42.526 12.244 50.500 1.00 37.16 80 GLU A C 1
ATOM 634 O O . GLU A 1 80 ? -41.587 12.712 51.155 1.00 37.16 80 GLU A O 1
ATOM 639 N N . PRO A 1 81 ? -42.862 12.719 49.289 1.00 38.75 81 PRO A N 1
ATOM 640 C CA . PRO A 1 81 ? -42.064 13.709 48.585 1.00 38.75 81 PRO A CA 1
ATOM 641 C C . PRO A 1 81 ? -42.076 15.025 49.365 1.00 38.75 81 PRO A C 1
ATOM 643 O O . PRO A 1 81 ? -42.921 15.893 49.164 1.00 38.75 81 PRO A O 1
ATOM 646 N N . ARG A 1 82 ? -41.114 15.187 50.273 1.00 39.59 82 ARG A N 1
ATOM 647 C CA . ARG A 1 82 ? -40.762 16.478 50.839 1.00 39.59 82 ARG A CA 1
ATOM 648 C C . ARG A 1 82 ? -40.057 17.239 49.734 1.00 39.59 82 ARG A C 1
ATOM 650 O O . ARG A 1 82 ? -38.931 16.906 49.389 1.00 39.59 82 ARG A O 1
ATOM 657 N N . SER A 1 83 ? -40.791 18.199 49.182 1.00 40.69 83 SER A N 1
ATOM 658 C CA . SER A 1 83 ? -40.311 19.432 48.560 1.00 40.69 83 SER A CA 1
ATOM 659 C C . SER A 1 83 ? -39.101 19.267 47.636 1.00 40.69 83 SER A C 1
ATOM 661 O O . SER A 1 83 ? -37.967 19.131 48.085 1.00 40.69 83 SER A O 1
ATOM 663 N N . ALA A 1 84 ? -39.361 19.333 46.331 1.00 46.34 84 ALA A N 1
ATOM 664 C CA . ALA A 1 84 ? -38.379 19.310 45.252 1.00 46.34 84 ALA A CA 1
ATOM 665 C C . ALA A 1 84 ? -37.031 19.994 45.590 1.00 46.34 84 ALA A C 1
ATOM 667 O O . ALA A 1 84 ? -36.966 21.197 45.830 1.00 46.34 84 ALA A O 1
ATOM 668 N N . GLY A 1 85 ? -35.954 19.204 45.538 1.00 43.34 85 GLY A N 1
ATOM 669 C CA . GLY A 1 85 ? -34.549 19.619 45.580 1.00 43.34 85 GLY A CA 1
ATOM 670 C C . GLY A 1 85 ? -33.624 18.437 45.229 1.00 43.34 85 GLY A C 1
ATOM 671 O O . GLY A 1 85 ? -34.045 17.283 45.298 1.00 43.34 85 GLY A O 1
ATOM 672 N N . PRO A 1 86 ? -32.362 18.684 44.843 1.00 47.75 86 PRO A N 1
ATOM 673 C CA . PRO A 1 86 ? -31.823 18.665 43.478 1.00 47.75 86 PRO A CA 1
ATOM 674 C C . PRO A 1 86 ? -31.680 17.254 42.847 1.00 47.75 86 PRO A C 1
ATOM 676 O O . PRO A 1 86 ? -30.613 16.871 42.375 1.00 47.75 86 PRO A O 1
ATOM 679 N N . SER A 1 87 ? -32.739 16.446 42.795 1.00 45.47 87 SER A N 1
ATOM 680 C CA . SER A 1 87 ? -32.719 15.148 42.089 1.00 45.47 87 SER A CA 1
ATOM 681 C C . SER A 1 87 ? -32.677 15.276 40.556 1.00 45.47 87 SER A C 1
ATOM 683 O O . SER A 1 87 ? -32.187 14.373 39.875 1.00 45.47 87 SER A O 1
ATOM 685 N N . GLY A 1 88 ? -33.108 16.420 40.010 1.00 49.19 88 GLY A N 1
ATOM 686 C CA . GLY A 1 88 ? -32.973 16.753 38.587 1.00 49.19 88 GLY A CA 1
ATOM 687 C C . GLY A 1 88 ? -31.524 16.970 38.134 1.00 49.19 88 GLY A C 1
ATOM 688 O O . GLY A 1 88 ? -31.227 16.792 36.957 1.00 49.19 88 GLY A O 1
ATOM 689 N N . ASP A 1 89 ? -30.608 17.276 39.060 1.00 64.69 89 ASP A N 1
ATOM 690 C CA . ASP A 1 89 ? -29.208 17.578 38.742 1.00 64.69 89 ASP A CA 1
ATOM 691 C C . ASP A 1 89 ? -28.386 16.306 38.465 1.00 64.69 89 ASP A C 1
ATOM 693 O O . ASP A 1 89 ? -27.586 16.269 37.535 1.00 64.69 89 ASP A O 1
ATOM 697 N N . LEU A 1 90 ? -28.621 15.206 39.194 1.00 71.50 90 LEU A N 1
ATOM 698 C CA . LEU A 1 90 ? -27.861 13.964 38.990 1.00 71.50 90 LEU A CA 1
ATOM 699 C C . LEU A 1 90 ? -28.253 13.239 37.696 1.00 71.50 90 LEU A C 1
ATOM 701 O O . LEU A 1 90 ? -27.376 12.764 36.977 1.00 71.50 90 LEU A O 1
ATOM 705 N N . ALA A 1 91 ? -29.549 13.158 37.383 1.00 74.88 91 ALA A N 1
ATOM 706 C CA . ALA A 1 91 ? -30.018 12.540 36.143 1.00 74.88 91 ALA A CA 1
ATOM 707 C C . ALA A 1 91 ? -29.566 13.344 34.913 1.00 74.88 91 ALA A C 1
ATOM 709 O O . ALA A 1 91 ? -29.080 12.759 33.947 1.00 74.88 91 ALA A O 1
ATOM 710 N N . ALA A 1 92 ? -29.632 14.680 34.981 1.00 68.38 92 ALA A N 1
ATOM 711 C CA . ALA A 1 92 ? -29.114 15.556 33.934 1.00 68.38 92 ALA A CA 1
ATOM 712 C C . ALA A 1 92 ? -27.586 15.441 33.784 1.00 68.38 92 ALA A C 1
ATOM 714 O O . ALA A 1 92 ? -27.076 15.373 32.665 1.00 68.38 92 ALA A O 1
ATOM 715 N N . ARG A 1 93 ? -26.841 15.350 34.894 1.00 71.06 93 ARG A N 1
ATOM 716 C CA . ARG A 1 93 ? -25.387 15.116 34.880 1.00 71.06 93 ARG A CA 1
ATOM 717 C C . ARG A 1 93 ? -25.018 13.760 34.288 1.00 71.06 93 ARG A C 1
ATOM 719 O O . ARG A 1 93 ? -24.086 13.697 33.494 1.00 71.06 93 ARG A O 1
ATOM 726 N N . LEU A 1 94 ? -25.748 12.698 34.626 1.00 80.50 94 LEU A N 1
ATOM 727 C CA . LEU A 1 94 ? -25.530 11.368 34.053 1.00 80.50 94 LEU A CA 1
ATOM 728 C C . LEU A 1 94 ? -25.833 11.348 32.555 1.00 80.50 94 LEU A C 1
ATOM 730 O O . LEU A 1 94 ? -25.004 10.863 31.794 1.00 80.50 94 LEU A O 1
ATOM 734 N N . ALA A 1 95 ? -26.942 11.952 32.122 1.00 73.62 95 ALA A N 1
ATOM 735 C CA . ALA A 1 95 ? -27.263 12.082 30.702 1.00 73.62 95 ALA A CA 1
ATOM 736 C C . ALA A 1 95 ? -26.182 12.872 29.942 1.00 73.62 95 ALA A C 1
ATOM 738 O O . ALA A 1 95 ? -25.795 12.500 28.837 1.00 73.62 95 ALA A O 1
ATOM 739 N N . ARG A 1 96 ? -25.627 13.928 30.555 1.00 80.44 96 ARG A N 1
ATOM 740 C CA . ARG A 1 96 ? -24.516 14.696 29.977 1.00 80.44 96 ARG A CA 1
ATOM 741 C C . ARG A 1 96 ? -23.235 13.870 29.865 1.00 80.44 96 ARG A C 1
ATOM 743 O O . ARG A 1 96 ? -22.560 13.947 28.846 1.00 80.44 96 ARG A O 1
ATOM 750 N N . VAL A 1 97 ? -22.904 13.074 30.882 1.00 84.75 97 VAL A N 1
ATOM 751 C CA . VAL A 1 97 ? -21.750 12.163 30.839 1.00 84.75 97 VAL A CA 1
ATOM 752 C C . VAL A 1 97 ? -21.950 11.070 29.787 1.00 84.75 97 VAL A C 1
ATOM 754 O O . VAL A 1 97 ? -21.026 10.800 29.030 1.00 84.75 97 VAL A O 1
ATOM 757 N N . GLU A 1 98 ? -23.142 10.479 29.681 1.00 84.75 98 GLU A N 1
ATOM 758 C CA . GLU A 1 98 ? -23.463 9.494 28.636 1.00 84.75 98 GLU A CA 1
ATOM 759 C C . GLU A 1 98 ? -23.374 10.109 27.225 1.00 84.75 98 GLU A C 1
ATOM 761 O O . GLU A 1 98 ? -22.842 9.468 26.314 1.00 84.75 98 GLU A O 1
ATOM 766 N N . SER A 1 99 ? -23.807 11.365 27.050 1.00 83.81 99 SER A N 1
ATOM 767 C CA . SER A 1 99 ? -23.642 12.119 25.796 1.00 83.81 99 SER A CA 1
ATOM 768 C C . SER A 1 99 ? -22.167 12.323 25.455 1.00 83.81 99 SER A C 1
ATOM 770 O O . SER A 1 99 ? -21.733 11.947 24.370 1.00 83.81 99 SER A O 1
ATOM 772 N N . LEU A 1 100 ? -21.370 12.832 26.401 1.00 84.94 100 LEU A N 1
ATOM 773 C CA . LEU A 1 100 ? -19.933 13.056 26.206 1.00 84.94 100 LEU A CA 1
ATOM 774 C C . LEU A 1 100 ? -19.187 11.749 25.909 1.00 84.94 100 LEU A C 1
ATOM 776 O O . LEU A 1 100 ? -18.320 11.717 25.043 1.00 84.94 100 LEU A O 1
ATOM 780 N N . LEU A 1 101 ? -19.535 10.651 2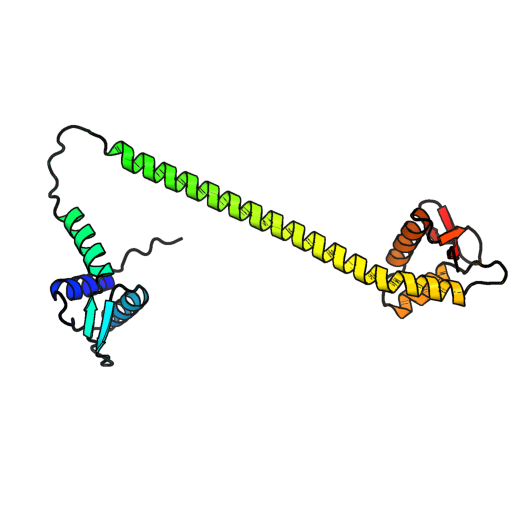6.584 1.00 86.75 101 LEU A N 1
ATOM 781 C CA . LEU A 1 101 ? -18.952 9.338 26.301 1.00 86.75 101 LEU A CA 1
ATOM 782 C C . LEU A 1 101 ? -19.321 8.843 24.899 1.00 86.75 101 LEU A C 1
ATOM 784 O O . LEU A 1 101 ? -18.469 8.290 24.210 1.00 86.75 101 LEU A O 1
ATOM 788 N N . SER A 1 102 ? -20.558 9.070 24.455 1.00 87.06 102 SER A N 1
ATOM 789 C CA . SER A 1 102 ? -20.994 8.712 23.100 1.00 87.06 102 SER A CA 1
ATOM 790 C C . SER A 1 102 ? -20.272 9.540 22.031 1.00 87.06 102 SER A C 1
ATOM 792 O O . SER A 1 102 ? -19.887 9.005 20.988 1.00 87.06 102 SER A O 1
ATOM 794 N N . GLU A 1 103 ? -20.030 10.824 22.301 1.00 87.19 103 GLU A N 1
ATOM 795 C CA . GLU A 1 103 ? -19.227 11.707 21.449 1.00 87.19 103 GLU A CA 1
ATOM 796 C C . GLU A 1 103 ? -17.766 11.244 21.379 1.00 87.19 103 GLU A C 1
ATOM 798 O O . GLU A 1 103 ? -17.215 11.130 20.284 1.00 87.19 103 GLU A O 1
ATOM 803 N N . VAL A 1 104 ? -17.160 10.900 22.520 1.00 88.75 104 VAL A N 1
ATOM 804 C CA . VAL A 1 104 ? -15.787 10.373 22.587 1.00 88.75 104 VAL A CA 1
ATOM 805 C C . VAL A 1 104 ? -15.665 9.056 21.824 1.00 88.75 104 VAL A C 1
ATOM 807 O O . VAL A 1 104 ? -14.748 8.908 21.019 1.00 88.75 104 VAL A O 1
ATOM 810 N N . LEU A 1 105 ? -16.595 8.116 22.012 1.00 87.94 105 LEU A N 1
ATOM 811 C CA . LEU A 1 105 ? -16.598 6.847 21.275 1.00 87.94 105 LEU A CA 1
ATOM 812 C C . LEU A 1 105 ? -16.742 7.075 19.766 1.00 87.94 105 LEU A C 1
ATOM 814 O O . LEU A 1 105 ? -16.001 6.491 18.979 1.00 87.94 105 LEU A O 1
ATOM 818 N N . SER A 1 106 ? -17.622 7.993 19.361 1.00 86.12 106 SER A N 1
ATOM 819 C CA . SER A 1 106 ? -17.790 8.355 17.950 1.00 86.12 106 SER A CA 1
ATOM 820 C C . SER A 1 106 ? -16.530 8.994 17.358 1.00 86.12 106 SER A C 1
ATOM 822 O O . SER A 1 106 ? -16.197 8.748 16.198 1.00 86.12 106 SER A O 1
ATOM 824 N N . ALA A 1 107 ? -15.815 9.810 18.135 1.00 88.62 107 ALA A N 1
ATOM 825 C CA . ALA A 1 107 ? -14.547 10.401 17.721 1.00 88.62 107 ALA A CA 1
ATOM 826 C C . ALA A 1 107 ? -13.446 9.338 17.574 1.00 88.62 107 ALA A C 1
ATOM 828 O O . ALA A 1 107 ? -12.721 9.354 16.580 1.00 88.62 107 ALA A O 1
ATOM 829 N N . ILE A 1 108 ? -13.360 8.385 18.508 1.00 90.75 108 ILE A N 1
ATOM 830 C CA . ILE A 1 108 ? -12.418 7.257 18.442 1.00 90.75 108 ILE A CA 1
ATOM 831 C C . ILE A 1 108 ? -12.691 6.389 17.209 1.00 90.75 108 ILE A C 1
ATOM 833 O O . ILE A 1 108 ? -11.750 6.027 16.504 1.00 90.75 108 ILE A O 1
ATOM 837 N N . ASP A 1 109 ? -13.956 6.101 16.898 1.00 89.06 109 ASP A N 1
ATOM 838 C CA . ASP A 1 109 ? -14.322 5.325 15.709 1.00 89.06 109 ASP A CA 1
ATOM 839 C C . ASP A 1 109 ? -13.904 6.030 14.413 1.00 89.06 109 ASP A C 1
ATOM 841 O O . ASP A 1 109 ? -13.370 5.393 13.503 1.00 89.06 109 ASP A O 1
ATOM 845 N N . ARG A 1 110 ? -14.111 7.352 14.322 1.00 89.75 110 ARG A N 1
ATOM 846 C CA . ARG A 1 110 ? -13.659 8.147 13.167 1.00 89.75 110 ARG A CA 1
ATOM 847 C C . ARG A 1 110 ? -12.140 8.132 13.048 1.00 89.75 110 ARG A C 1
ATOM 849 O O . ARG A 1 110 ? -11.631 7.804 11.984 1.00 89.75 110 ARG A O 1
ATOM 856 N N . LEU A 1 111 ? -11.429 8.394 14.145 1.00 89.56 111 LEU A N 1
ATOM 857 C CA . LEU A 1 111 ? -9.964 8.358 14.177 1.00 89.56 111 LEU A CA 1
ATOM 858 C C . LEU A 1 111 ? -9.414 6.984 13.788 1.00 89.56 111 LEU A C 1
ATOM 860 O O . LEU A 1 111 ? -8.418 6.906 13.077 1.00 89.56 111 LEU A O 1
ATOM 864 N N . SER A 1 112 ? -10.071 5.903 14.207 1.00 88.62 112 SER A N 1
ATOM 865 C CA . SER A 1 112 ? -9.654 4.539 13.872 1.00 88.62 112 SER A CA 1
ATOM 866 C C . SER A 1 112 ? -9.808 4.249 12.377 1.00 88.62 112 SER A C 1
ATOM 868 O O . SER A 1 112 ? -8.924 3.642 11.776 1.00 88.62 112 SER A O 1
ATOM 870 N N . ARG A 1 113 ? -10.894 4.721 11.748 1.00 90.25 113 ARG A N 1
ATOM 871 C CA . ARG A 1 113 ? -11.092 4.599 10.291 1.00 90.25 113 ARG A CA 1
ATOM 872 C C . ARG A 1 113 ? -10.117 5.470 9.503 1.00 90.25 113 ARG A C 1
ATOM 874 O O . ARG A 1 113 ? -9.551 5.008 8.514 1.00 90.25 113 ARG A O 1
ATOM 881 N N . ASP A 1 114 ? -9.882 6.695 9.959 1.00 91.94 114 ASP A N 1
ATOM 882 C CA . ASP A 1 114 ? -8.913 7.601 9.340 1.00 91.94 114 ASP A CA 1
ATOM 883 C C . ASP A 1 114 ? -7.494 7.034 9.433 1.00 91.94 114 ASP A C 1
ATOM 885 O O . ASP A 1 114 ? -6.743 7.075 8.460 1.00 91.94 114 ASP A O 1
ATOM 889 N N . LEU A 1 115 ? -7.131 6.447 10.576 1.00 90.25 115 LEU A N 1
ATOM 890 C CA . LEU A 1 115 ? -5.852 5.765 10.740 1.00 90.25 115 LEU A CA 1
ATOM 891 C C . LEU A 1 115 ? -5.751 4.548 9.817 1.00 90.25 115 LEU A C 1
ATOM 893 O O . LEU A 1 115 ? -4.732 4.396 9.149 1.00 90.25 115 LEU A O 1
ATOM 897 N N . GLY A 1 116 ? -6.808 3.733 9.733 1.00 89.31 116 GLY A N 1
ATOM 898 C CA . GLY A 1 116 ? -6.876 2.593 8.817 1.00 89.31 116 GLY A CA 1
ATOM 899 C C . GLY A 1 116 ? -6.623 3.003 7.366 1.00 89.31 116 GLY A C 1
ATOM 900 O O . GLY A 1 116 ? -5.701 2.492 6.739 1.00 89.31 116 GLY A O 1
ATOM 901 N N . SER A 1 117 ? -7.344 4.013 6.867 1.00 88.75 117 SER A N 1
ATOM 902 C CA . SER A 1 117 ? -7.172 4.483 5.483 1.00 88.75 117 SER A CA 1
ATOM 903 C C . SER A 1 117 ? -5.773 5.047 5.203 1.00 88.75 117 SER A C 1
ATOM 905 O O . SER A 1 117 ? -5.207 4.810 4.136 1.00 88.75 117 SER A O 1
ATOM 907 N N . ARG A 1 118 ? -5.166 5.754 6.166 1.00 89.56 118 ARG A N 1
ATOM 908 C CA . ARG A 1 118 ? -3.780 6.234 6.042 1.00 89.56 118 ARG A CA 1
ATOM 909 C C . ARG A 1 118 ? -2.771 5.090 6.054 1.00 89.56 118 ARG A C 1
ATOM 911 O O . ARG A 1 118 ? -1.797 5.146 5.309 1.00 89.56 118 ARG A O 1
ATOM 918 N N . MET A 1 119 ? -2.983 4.067 6.880 1.00 89.19 119 MET A N 1
ATOM 919 C CA . MET A 1 119 ? -2.126 2.881 6.901 1.00 89.19 119 MET A CA 1
ATOM 920 C C . MET A 1 119 ? -2.214 2.099 5.590 1.00 89.19 119 MET A C 1
ATOM 922 O O . MET A 1 119 ? -1.175 1.677 5.086 1.00 89.19 119 MET A O 1
ATOM 926 N N . ASP A 1 120 ? -3.406 1.977 5.004 1.00 88.31 120 ASP A N 1
ATOM 927 C CA . ASP A 1 120 ? -3.591 1.360 3.688 1.00 88.31 120 ASP A CA 1
ATOM 928 C C . ASP A 1 120 ? -2.848 2.146 2.598 1.00 88.31 120 ASP A C 1
ATOM 930 O O . ASP A 1 120 ? -2.119 1.559 1.799 1.00 88.31 120 ASP A O 1
ATOM 934 N N . ALA A 1 121 ? -2.934 3.481 2.614 1.00 87.12 121 ALA A N 1
ATOM 935 C CA . ALA A 1 121 ? -2.185 4.333 1.689 1.00 87.12 121 ALA A CA 1
ATOM 936 C C . ALA A 1 121 ? -0.661 4.163 1.837 1.00 87.12 121 ALA A C 1
ATOM 938 O O . ALA A 1 121 ? 0.050 4.058 0.839 1.00 87.12 121 ALA A O 1
ATOM 939 N N . ILE A 1 122 ? -0.152 4.078 3.072 1.00 88.75 122 ILE A N 1
ATOM 940 C CA . ILE A 1 12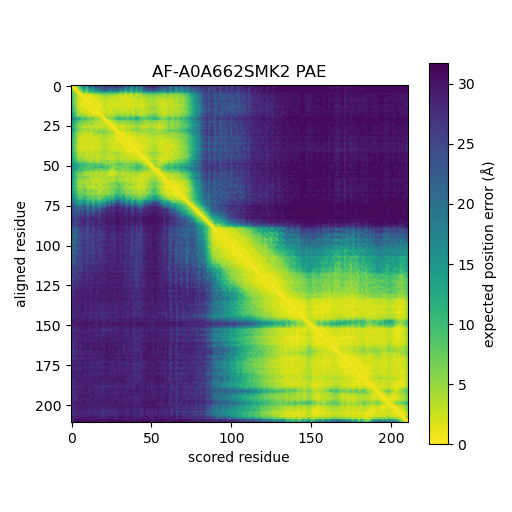2 ? 1.271 3.804 3.335 1.00 88.75 122 ILE A CA 1
ATOM 941 C C . ILE A 1 122 ? 1.657 2.409 2.829 1.00 88.75 122 ILE A C 1
ATOM 943 O O . ILE A 1 122 ? 2.728 2.244 2.249 1.00 88.75 122 ILE A O 1
ATOM 947 N N . ALA A 1 123 ? 0.811 1.398 3.035 1.00 85.38 123 ALA A N 1
ATOM 948 C CA . ALA A 1 123 ? 1.077 0.040 2.577 1.00 85.38 123 ALA A CA 1
ATOM 949 C C . ALA A 1 123 ? 1.156 -0.041 1.044 1.00 85.38 123 ALA A C 1
ATOM 951 O O . ALA A 1 123 ? 2.049 -0.709 0.518 1.00 85.38 123 ALA A O 1
ATOM 952 N N . GLU A 1 124 ? 0.269 0.657 0.333 1.00 82.12 124 GLU A N 1
ATOM 953 C CA . GLU A 1 124 ? 0.321 0.760 -1.128 1.00 82.12 124 GLU A CA 1
ATOM 954 C C . GLU A 1 124 ? 1.560 1.524 -1.611 1.00 82.12 124 GLU A C 1
ATOM 956 O O . GLU A 1 124 ? 2.253 1.053 -2.516 1.00 82.12 124 GLU A 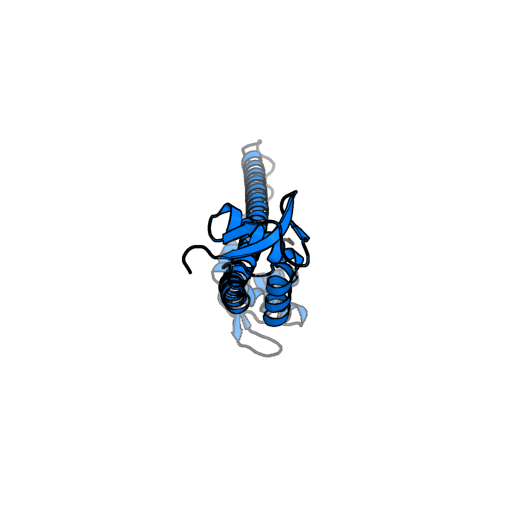O 1
ATOM 961 N N . GLU A 1 125 ? 1.930 2.628 -0.957 1.00 84.00 125 GLU A N 1
ATOM 962 C CA . GLU A 1 125 ? 3.151 3.363 -1.307 1.00 84.00 125 GLU A CA 1
ATOM 963 C C . GLU A 1 125 ? 4.411 2.512 -1.069 1.00 84.00 125 GLU A C 1
ATOM 965 O O . GLU A 1 125 ? 5.311 2.462 -1.906 1.00 84.00 125 GLU A O 1
ATOM 970 N N . LEU A 1 126 ? 4.457 1.736 0.018 1.00 82.31 126 LEU A N 1
ATOM 971 C CA . LEU A 1 126 ? 5.550 0.796 0.279 1.00 82.31 126 LEU A CA 1
ATOM 972 C C . LEU A 1 126 ? 5.625 -0.324 -0.764 1.00 82.31 126 LEU A C 1
ATOM 974 O O . LEU A 1 126 ? 6.725 -0.741 -1.137 1.00 82.31 126 LEU A O 1
ATOM 978 N N . LYS A 1 127 ? 4.484 -0.835 -1.247 1.00 80.94 127 LYS A N 1
ATOM 979 C CA . LYS A 1 127 ? 4.469 -1.798 -2.359 1.00 80.94 127 LYS A CA 1
ATOM 980 C C . LYS A 1 127 ? 5.043 -1.162 -3.621 1.00 80.94 127 LYS A C 1
ATOM 982 O O . LYS A 1 127 ? 5.881 -1.785 -4.271 1.00 80.94 127 LYS A O 1
ATOM 987 N N . ARG A 1 128 ? 4.643 0.073 -3.934 1.00 79.62 128 ARG A N 1
ATOM 988 C CA . ARG A 1 128 ? 5.150 0.821 -5.087 1.00 79.62 128 ARG A CA 1
ATOM 989 C C . ARG A 1 128 ? 6.665 1.011 -5.013 1.00 79.62 128 ARG A C 1
ATOM 991 O O . ARG A 1 128 ? 7.347 0.665 -5.974 1.00 79.62 128 ARG A O 1
ATOM 998 N N . ILE A 1 129 ? 7.186 1.456 -3.868 1.00 82.94 129 ILE A N 1
ATOM 999 C CA . ILE A 1 129 ? 8.628 1.638 -3.639 1.00 82.94 129 ILE A CA 1
ATOM 1000 C C . ILE A 1 129 ? 9.384 0.323 -3.851 1.00 82.94 129 ILE A C 1
ATOM 1002 O O . ILE A 1 129 ? 10.371 0.299 -4.577 1.00 82.94 129 ILE A O 1
ATOM 1006 N N . LYS A 1 130 ? 8.901 -0.796 -3.296 1.00 80.81 130 LYS A N 1
ATOM 1007 C CA . LYS A 1 130 ? 9.549 -2.110 -3.472 1.00 80.81 130 LYS A CA 1
ATOM 1008 C C . LYS A 1 130 ? 9.592 -2.574 -4.927 1.00 80.81 130 LYS A C 1
ATOM 1010 O O . LYS A 1 130 ? 10.534 -3.257 -5.331 1.00 80.81 130 LYS A O 1
ATOM 1015 N N . VAL A 1 131 ? 8.553 -2.274 -5.705 1.00 80.81 131 VAL A N 1
ATOM 1016 C CA . VAL A 1 131 ? 8.542 -2.584 -7.139 1.00 80.81 131 VAL A CA 1
ATOM 1017 C C . VAL A 1 131 ? 9.530 -1.680 -7.871 1.00 80.81 131 VAL A C 1
ATOM 1019 O O . VAL A 1 131 ? 10.310 -2.184 -8.677 1.00 80.81 131 VAL A O 1
ATOM 1022 N N . GLU A 1 132 ? 9.567 -0.387 -7.548 1.00 87.50 132 GLU A N 1
ATOM 1023 C CA . GLU A 1 132 ? 10.503 0.577 -8.130 1.00 87.50 132 GLU A CA 1
ATOM 1024 C C . GLU A 1 132 ? 11.970 0.225 -7.822 1.00 87.50 132 GLU A C 1
ATOM 1026 O O . GLU A 1 132 ? 12.781 0.165 -8.746 1.00 87.50 132 GLU A O 1
ATOM 1031 N N . GLU A 1 133 ? 12.303 -0.136 -6.578 1.00 88.44 133 GLU A N 1
ATOM 1032 C CA . GLU A 1 133 ? 13.644 -0.591 -6.165 1.00 88.44 133 GLU A CA 1
ATOM 1033 C C . GLU A 1 133 ? 14.159 -1.775 -6.994 1.00 88.44 133 GLU A C 1
ATOM 1035 O O . GLU A 1 133 ? 15.362 -1.912 -7.210 1.00 88.44 133 GLU A O 1
ATOM 1040 N N . ARG A 1 134 ? 13.260 -2.638 -7.479 1.00 88.88 134 ARG A N 1
ATOM 1041 C CA . ARG A 1 134 ? 13.614 -3.777 -8.340 1.00 88.88 134 ARG A CA 1
ATOM 1042 C C . ARG A 1 134 ? 13.605 -3.411 -9.821 1.00 88.88 134 ARG A C 1
ATOM 1044 O O . ARG A 1 134 ? 14.448 -3.894 -10.576 1.00 88.88 134 ARG A O 1
ATOM 1051 N N . ALA A 1 135 ? 12.642 -2.598 -10.244 1.00 91.25 135 ALA A N 1
ATOM 1052 C CA . ALA A 1 135 ? 12.431 -2.244 -11.640 1.00 91.25 135 ALA A CA 1
ATOM 1053 C C . ALA A 1 135 ? 13.498 -1.278 -12.159 1.00 91.25 135 ALA A C 1
ATOM 1055 O O . ALA A 1 135 ? 13.979 -1.470 -13.272 1.00 91.25 135 ALA A O 1
ATOM 1056 N N . VAL A 1 136 ? 13.917 -0.289 -11.363 1.00 93.31 136 VAL A N 1
ATOM 1057 C CA . VAL A 1 136 ? 14.891 0.731 -11.786 1.00 93.31 136 VAL A CA 1
ATOM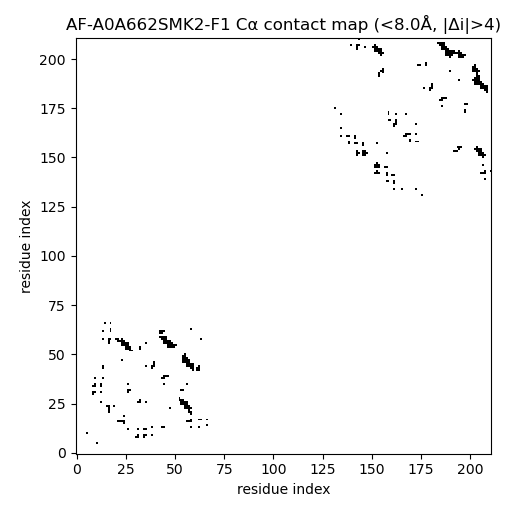 1058 C C . VAL A 1 136 ? 16.252 0.112 -12.143 1.00 93.31 136 VAL A C 1
ATOM 1060 O O . VAL A 1 136 ? 16.699 0.325 -13.272 1.00 93.31 136 VAL A O 1
ATOM 1063 N N . PRO A 1 137 ? 16.886 -0.732 -11.300 1.00 93.06 137 PRO A N 1
ATOM 1064 C CA . PRO A 1 137 ? 18.142 -1.388 -11.674 1.00 93.06 137 PRO A CA 1
ATOM 1065 C C . PRO A 1 137 ? 17.982 -2.365 -12.847 1.00 93.06 137 PRO A C 1
ATOM 1067 O O . PRO A 1 137 ? 18.890 -2.524 -13.665 1.00 93.06 137 PRO A O 1
ATOM 1070 N N . ALA A 1 138 ? 16.826 -3.029 -12.958 1.00 94.50 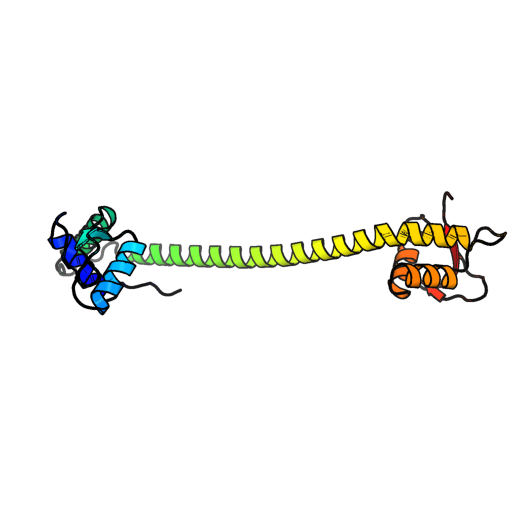138 ALA A N 1
ATOM 1071 C CA . ALA A 1 138 ? 16.546 -3.934 -14.069 1.00 94.50 138 ALA A CA 1
ATOM 1072 C C . ALA A 1 138 ? 16.415 -3.182 -15.403 1.00 94.50 138 ALA A C 1
ATOM 1074 O O . ALA A 1 138 ? 16.933 -3.658 -16.417 1.00 94.50 138 ALA A O 1
ATOM 1075 N N . LEU A 1 139 ? 15.769 -2.011 -15.390 1.00 95.12 139 LEU A N 1
ATOM 1076 C CA . LEU A 1 139 ? 15.679 -1.090 -16.523 1.00 95.12 139 LEU A CA 1
ATOM 1077 C C . LEU A 1 139 ? 17.063 -0.589 -16.914 1.00 95.12 139 LEU A C 1
ATOM 1079 O O . LEU A 1 139 ? 17.440 -0.749 -18.070 1.00 95.12 139 LEU A O 1
ATOM 1083 N N . GLU A 1 140 ? 17.856 -0.088 -15.967 1.00 94.88 140 GLU A N 1
ATOM 1084 C CA . GLU A 1 140 ? 19.228 0.348 -16.236 1.00 94.88 140 GLU A CA 1
ATOM 1085 C C . GLU A 1 140 ? 20.065 -0.766 -16.879 1.00 94.88 140 GLU A C 1
ATOM 1087 O O . GLU A 1 140 ? 20.694 -0.572 -17.922 1.00 94.88 140 GLU A O 1
ATOM 1092 N N . GLY A 1 141 ? 20.034 -1.967 -16.295 1.00 94.00 141 GLY A N 1
ATOM 1093 C CA . GLY A 1 141 ? 20.752 -3.120 -16.824 1.00 94.00 141 GLY A CA 1
ATOM 1094 C C . GLY A 1 141 ? 20.265 -3.535 -18.214 1.00 94.00 141 GLY A C 1
ATOM 1095 O O . GLY A 1 141 ? 21.073 -3.914 -19.061 1.00 94.00 141 GLY A O 1
ATOM 1096 N N . ALA A 1 142 ? 18.958 -3.461 -18.477 1.00 94.75 142 ALA A N 1
ATOM 1097 C CA . ALA A 1 142 ? 18.393 -3.743 -19.793 1.00 94.75 142 ALA A CA 1
ATOM 1098 C C . ALA A 1 142 ? 18.799 -2.688 -20.830 1.00 94.75 142 ALA A C 1
ATOM 1100 O O . ALA A 1 142 ? 19.186 -3.067 -21.933 1.00 94.75 142 ALA A O 1
ATOM 1101 N N . VAL A 1 143 ? 18.792 -1.402 -20.467 1.00 94.69 143 VAL A N 1
ATOM 1102 C CA . VAL A 1 143 ? 19.288 -0.313 -21.319 1.00 94.69 143 VAL A CA 1
ATOM 1103 C C . VAL A 1 143 ? 20.751 -0.563 -21.670 1.00 94.69 143 VAL A C 1
ATOM 1105 O O . VAL A 1 143 ? 21.067 -0.681 -22.846 1.00 94.69 143 VAL A O 1
ATOM 1108 N N . ARG A 1 144 ? 21.627 -0.785 -20.682 1.00 92.44 144 ARG A N 1
ATOM 1109 C CA . ARG A 1 144 ? 23.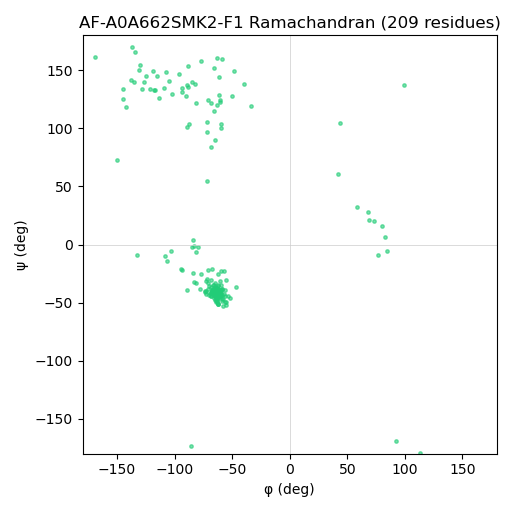059 -1.049 -20.923 1.00 92.44 144 ARG A CA 1
ATOM 1110 C C . ARG A 1 144 ? 23.306 -2.241 -21.856 1.00 92.44 144 ARG A C 1
ATOM 1112 O O . ARG A 1 144 ? 24.199 -2.179 -22.692 1.00 92.44 144 ARG A O 1
ATOM 1119 N N . ARG A 1 145 ? 22.524 -3.322 -21.732 1.00 93.19 145 ARG A N 1
ATOM 1120 C CA . ARG A 1 145 ? 22.652 -4.515 -22.595 1.00 93.19 145 ARG A CA 1
ATOM 1121 C C . ARG A 1 145 ? 22.141 -4.302 -24.019 1.00 93.19 145 ARG A C 1
ATOM 1123 O O . ARG A 1 145 ? 22.619 -4.973 -24.927 1.00 93.19 145 ARG A O 1
ATOM 1130 N N . LEU A 1 146 ? 21.131 -3.452 -24.195 1.00 92.44 146 LEU A N 1
ATOM 1131 C CA . LEU A 1 146 ? 20.435 -3.254 -25.470 1.00 92.44 146 LEU A CA 1
ATOM 1132 C C . LEU A 1 146 ? 20.852 -1.965 -26.190 1.00 92.44 146 LEU A C 1
ATOM 1134 O O . LEU A 1 146 ? 20.410 -1.733 -27.316 1.00 92.44 146 LEU A O 1
ATOM 1138 N N . SER A 1 147 ? 21.682 -1.130 -25.561 1.00 91.31 147 SER A N 1
ATOM 1139 C CA . SER A 1 147 ? 22.207 0.090 -26.164 1.00 91.31 147 SER A CA 1
ATOM 1140 C C . SER A 1 147 ? 23.045 -0.224 -27.400 1.00 91.31 147 SER A C 1
ATOM 1142 O O . SER A 1 147 ? 23.960 -1.045 -27.369 1.00 91.31 147 SER A O 1
ATOM 1144 N N . GLY A 1 148 ? 22.730 0.461 -28.500 1.00 80.94 148 GLY A N 1
ATOM 1145 C CA . GLY A 1 148 ? 23.511 0.403 -29.732 1.00 80.94 148 GLY A CA 1
ATOM 1146 C C . GLY A 1 148 ? 24.683 1.397 -29.750 1.00 80.94 148 GLY A C 1
ATOM 1147 O O . GLY A 1 148 ? 24.914 2.113 -28.774 1.00 80.94 148 GLY A O 1
ATOM 1148 N N . PRO A 1 149 ? 25.382 1.528 -30.895 1.00 72.38 149 PRO A N 1
ATOM 1149 C CA . PRO A 1 149 ? 26.526 2.435 -31.065 1.00 72.38 149 PRO A CA 1
ATOM 1150 C C . PRO A 1 149 ? 26.229 3.917 -30.769 1.00 72.38 149 PRO A C 1
ATOM 1152 O O . PRO A 1 149 ? 27.138 4.675 -30.452 1.00 72.38 149 PRO A O 1
ATOM 1155 N N . GLY A 1 150 ? 24.960 4.334 -30.848 1.00 72.25 150 GLY A N 1
ATOM 1156 C CA . GLY A 1 150 ? 24.506 5.686 -30.495 1.00 72.25 150 GLY A CA 1
ATOM 1157 C C . GLY A 1 150 ? 24.229 5.905 -29.000 1.00 72.25 150 GLY A C 1
ATOM 1158 O O . GLY A 1 150 ? 23.724 6.960 -28.627 1.00 72.25 150 GLY A O 1
ATOM 1159 N N . GLY A 1 151 ? 24.489 4.914 -28.141 1.00 80.00 151 GLY A N 1
ATOM 1160 C CA . GLY A 1 151 ? 24.297 4.995 -26.687 1.00 80.00 151 GLY A CA 1
ATOM 1161 C C . GLY A 1 151 ? 22.845 4.869 -26.200 1.00 80.00 151 GLY A C 1
ATOM 1162 O O . GLY A 1 151 ? 22.625 4.735 -24.998 1.00 80.00 151 GLY A O 1
ATOM 1163 N N . GLY A 1 152 ? 21.862 4.875 -27.106 1.00 89.31 152 GLY A N 1
ATOM 1164 C CA . GLY A 1 152 ? 20.449 4.627 -26.808 1.00 89.31 152 GLY A CA 1
ATOM 1165 C C . GLY A 1 152 ? 20.035 3.172 -27.052 1.00 89.31 152 GLY A C 1
ATOM 1166 O O . GLY A 1 152 ? 20.535 2.521 -27.975 1.00 89.31 152 GLY A O 1
ATOM 1167 N N . ALA A 1 153 ? 19.103 2.682 -26.239 1.00 94.75 153 ALA A N 1
ATOM 1168 C CA . ALA A 1 153 ? 18.473 1.370 -26.362 1.00 94.75 153 ALA A CA 1
ATOM 1169 C C . ALA A 1 153 ? 17.021 1.502 -26.859 1.00 94.75 153 ALA A C 1
ATOM 1171 O O . ALA A 1 153 ? 16.356 2.483 -26.519 1.00 94.75 153 ALA A O 1
ATOM 1172 N N . PRO A 1 154 ? 16.494 0.528 -27.627 1.00 95.44 154 PRO A N 1
ATOM 1173 C CA . PRO A 1 154 ? 15.094 0.524 -28.047 1.00 95.44 154 PRO A CA 1
ATOM 1174 C C . PRO A 1 154 ? 14.165 0.350 -26.841 1.00 95.44 154 PRO A C 1
ATOM 1176 O O . PRO A 1 154 ? 14.161 -0.703 -26.198 1.00 95.44 154 PRO A O 1
ATOM 1179 N N . LEU A 1 155 ? 13.359 1.374 -26.551 1.00 95.00 155 LEU A N 1
ATOM 1180 C CA . LEU A 1 155 ? 12.485 1.422 -25.379 1.00 95.00 155 LEU A CA 1
ATOM 1181 C C . LEU A 1 155 ? 11.477 0.256 -25.345 1.00 95.00 155 LEU A C 1
ATOM 1183 O O . LEU A 1 155 ? 11.429 -0.412 -24.313 1.00 95.00 155 LEU A O 1
ATOM 1187 N N . PRO A 1 156 ? 10.753 -0.088 -26.434 1.00 94.94 156 PRO A N 1
ATOM 1188 C CA . PRO A 1 156 ? 9.886 -1.273 -26.459 1.00 94.94 156 PRO A CA 1
ATOM 1189 C C . PRO A 1 156 ? 10.600 -2.559 -26.023 1.00 94.94 156 PRO A C 1
ATOM 1191 O O . PRO A 1 156 ? 10.113 -3.287 -25.161 1.00 94.94 156 PRO A O 1
ATOM 1194 N N . GLY A 1 157 ? 11.809 -2.791 -26.544 1.00 95.19 157 GLY A N 1
ATOM 1195 C CA . GLY A 1 157 ? 12.603 -3.976 -26.220 1.00 95.19 157 GLY A CA 1
ATOM 1196 C C . GLY A 1 157 ? 13.103 -3.994 -24.774 1.00 95.19 157 GLY A C 1
ATOM 1197 O O . GLY A 1 157 ? 13.126 -5.053 -24.145 1.00 95.19 157 GLY A O 1
ATOM 1198 N N . VAL A 1 158 ? 13.466 -2.831 -24.225 1.00 96.00 158 VAL A N 1
ATOM 1199 C CA . VAL A 1 158 ? 13.830 -2.675 -22.807 1.00 96.00 158 VAL A CA 1
ATOM 1200 C C . VAL A 1 158 ? 12.636 -3.009 -21.910 1.00 96.00 158 VAL A C 1
ATOM 1202 O O . VAL A 1 158 ? 12.775 -3.819 -20.991 1.00 96.00 158 VAL A O 1
ATOM 1205 N N . LEU A 1 159 ? 11.462 -2.441 -22.200 1.00 95.88 159 LEU A N 1
ATOM 1206 C CA . LEU A 1 159 ? 10.246 -2.689 -21.426 1.00 95.88 159 LEU A CA 1
ATOM 1207 C C . LEU A 1 159 ? 9.833 -4.164 -21.488 1.00 95.88 159 LEU A C 1
ATOM 1209 O O . LEU A 1 159 ? 9.549 -4.751 -20.449 1.00 95.88 159 LEU A O 1
ATOM 1213 N N . ASP A 1 160 ? 9.878 -4.796 -22.663 1.00 95.81 160 ASP A N 1
ATOM 1214 C CA . ASP A 1 160 ? 9.539 -6.215 -22.828 1.00 95.81 160 ASP A CA 1
ATOM 1215 C C . ASP A 1 160 ? 10.516 -7.148 -22.096 1.00 95.81 160 ASP A C 1
ATOM 1217 O O . ASP A 1 160 ? 10.121 -8.200 -21.581 1.00 95.81 160 ASP A O 1
ATOM 1221 N N . ALA A 1 161 ? 11.806 -6.801 -22.063 1.00 94.81 161 ALA A N 1
ATOM 1222 C CA . ALA A 1 161 ? 12.821 -7.582 -21.364 1.00 94.81 161 ALA A CA 1
ATOM 1223 C C . ALA A 1 161 ? 12.627 -7.520 -19.842 1.00 94.81 161 ALA A C 1
ATOM 1225 O O . ALA A 1 161 ? 12.682 -8.550 -19.166 1.00 94.81 161 ALA A O 1
ATOM 1226 N N . VAL A 1 162 ? 12.366 -6.327 -19.303 1.00 95.50 162 VAL A N 1
ATOM 1227 C CA . VAL A 1 162 ? 12.141 -6.131 -17.864 1.00 95.50 162 VAL A CA 1
ATOM 1228 C C . VAL A 1 162 ? 10.778 -6.665 -17.437 1.00 95.50 162 VAL A C 1
ATOM 1230 O O . VAL A 1 162 ? 10.685 -7.322 -16.402 1.00 95.50 162 VAL A O 1
ATOM 1233 N N . SER A 1 163 ? 9.743 -6.467 -18.256 1.00 94.38 163 SER A N 1
ATOM 1234 C CA . SER A 1 163 ? 8.400 -7.001 -18.024 1.00 94.38 163 SER A CA 1
ATOM 1235 C C . SER A 1 163 ? 8.431 -8.520 -17.869 1.00 94.38 163 SER A C 1
ATOM 1237 O O . SER A 1 163 ? 7.961 -9.042 -16.859 1.00 94.38 163 SER A O 1
ATOM 1239 N N . ARG A 1 164 ? 9.090 -9.231 -18.797 1.00 93.12 164 ARG A N 1
ATOM 1240 C CA . ARG A 1 164 ? 9.272 -10.690 -18.705 1.00 93.12 164 ARG A CA 1
ATOM 1241 C C . ARG A 1 164 ? 10.128 -11.112 -17.513 1.00 93.12 164 ARG A C 1
ATOM 1243 O O . ARG A 1 164 ? 9.821 -12.116 -16.882 1.00 93.12 164 ARG A O 1
ATOM 1250 N N . GLY A 1 165 ? 11.188 -10.363 -17.203 1.00 90.44 165 GLY A N 1
ATOM 1251 C CA . GLY A 1 165 ? 12.100 -10.694 -16.105 1.00 90.44 165 GLY A CA 1
ATOM 1252 C C . GLY A 1 165 ? 11.498 -10.500 -14.710 1.00 90.44 165 GLY A C 1
ATOM 1253 O O . GLY A 1 165 ? 11.833 -11.244 -13.792 1.00 90.44 165 GLY A O 1
ATOM 1254 N N . LEU A 1 166 ? 10.616 -9.511 -14.539 1.00 89.38 166 LEU A N 1
ATOM 1255 C CA . LEU A 1 166 ? 10.032 -9.158 -13.241 1.00 89.38 166 LEU A CA 1
ATOM 1256 C C . LEU A 1 166 ? 8.553 -9.538 -13.097 1.00 89.38 166 LEU A C 1
ATOM 1258 O O . LEU A 1 166 ? 8.029 -9.458 -11.987 1.00 89.38 166 LEU A O 1
ATOM 1262 N N . GLY A 1 167 ? 7.886 -9.946 -14.179 1.00 89.88 167 GLY A N 1
ATOM 1263 C CA . GLY A 1 167 ? 6.443 -10.205 -14.192 1.00 89.88 167 GLY A CA 1
ATOM 1264 C C . GLY A 1 167 ? 5.606 -8.934 -14.009 1.00 89.88 167 GLY A C 1
ATOM 1265 O O . GLY A 1 167 ? 4.515 -8.994 -13.451 1.00 89.88 167 GLY A O 1
ATOM 1266 N N . VAL A 1 168 ? 6.132 -7.779 -14.425 1.00 88.31 168 VAL A N 1
ATOM 1267 C CA . VAL A 1 168 ? 5.493 -6.463 -14.261 1.00 88.31 168 VAL A CA 1
ATOM 1268 C C . VAL A 1 168 ? 4.922 -6.003 -15.600 1.00 88.31 168 VAL A C 1
ATOM 1270 O O . VAL A 1 168 ? 5.545 -6.211 -16.640 1.00 88.31 168 VAL A O 1
ATOM 1273 N N . GLY A 1 169 ? 3.741 -5.384 -15.595 1.00 91.00 169 GLY A N 1
ATOM 1274 C CA . GLY A 1 169 ? 3.088 -4.899 -16.814 1.00 91.00 169 GLY A CA 1
ATOM 1275 C C . GLY A 1 169 ? 3.912 -3.842 -17.557 1.00 91.00 169 GLY A C 1
ATOM 1276 O O . GLY A 1 169 ? 4.562 -2.998 -16.938 1.00 91.00 169 GLY A O 1
ATOM 1277 N N . ARG A 1 170 ? 3.861 -3.879 -18.894 1.00 91.44 170 ARG A N 1
ATOM 1278 C CA . ARG A 1 170 ? 4.575 -2.934 -19.766 1.00 91.44 170 ARG A CA 1
ATOM 1279 C C . ARG A 1 170 ? 4.130 -1.486 -19.540 1.00 91.44 170 ARG A C 1
ATOM 1281 O O . ARG A 1 170 ? 4.989 -0.615 -19.484 1.00 91.44 170 ARG A O 1
ATOM 1288 N N . ASP A 1 171 ? 2.837 -1.256 -19.318 1.00 90.62 171 ASP A N 1
ATOM 1289 C CA . ASP A 1 171 ? 2.276 0.083 -19.078 1.00 90.62 171 ASP A CA 1
ATOM 1290 C C . ASP A 1 171 ? 2.814 0.707 -17.784 1.00 90.62 171 ASP A C 1
ATOM 1292 O O . ASP A 1 171 ? 3.278 1.841 -17.782 1.00 90.62 171 ASP A O 1
ATOM 1296 N N . TYR A 1 172 ? 2.881 -0.076 -16.702 1.00 89.75 172 TYR A N 1
ATOM 1297 C CA . TYR A 1 172 ? 3.481 0.378 -15.445 1.00 89.75 172 TYR A CA 1
ATOM 1298 C C . TYR A 1 172 ? 4.957 0.763 -15.620 1.00 89.75 172 TYR A C 1
ATOM 1300 O O . TYR A 1 172 ? 5.411 1.775 -15.089 1.00 89.75 172 TYR A O 1
ATOM 1308 N N . LEU A 1 173 ? 5.727 -0.045 -16.357 1.00 93.31 173 LEU A N 1
ATOM 1309 C CA . LEU A 1 173 ? 7.135 0.257 -16.620 1.00 93.31 173 LEU A CA 1
ATOM 1310 C C . LEU A 1 173 ? 7.287 1.508 -17.493 1.00 93.31 173 LEU A C 1
ATOM 1312 O O . LEU A 1 173 ? 8.230 2.269 -17.295 1.00 93.31 173 LEU A O 1
ATOM 1316 N N . ALA A 1 174 ? 6.364 1.733 -18.428 1.00 93.19 174 ALA A N 1
ATOM 1317 C CA . ALA A 1 174 ? 6.327 2.929 -19.255 1.00 93.19 174 ALA A CA 1
ATOM 1318 C C . ALA A 1 174 ? 6.081 4.186 -18.396 1.00 93.19 174 ALA A C 1
ATOM 1320 O O . ALA A 1 174 ? 6.858 5.140 -18.475 1.00 93.19 174 ALA A O 1
ATOM 1321 N N . ASP A 1 175 ? 5.092 4.151 -17.498 1.00 91.50 175 ASP A N 1
ATOM 1322 C CA . ASP A 1 175 ? 4.821 5.236 -16.545 1.00 91.50 175 ASP A CA 1
ATOM 1323 C C . ASP A 1 175 ? 6.013 5.497 -15.613 1.00 91.50 175 ASP A C 1
ATOM 1325 O O . ASP A 1 175 ? 6.391 6.646 -15.363 1.00 91.50 175 ASP A O 1
ATOM 1329 N N . LEU A 1 176 ? 6.657 4.430 -15.127 1.00 92.31 176 LEU A N 1
ATOM 1330 C CA . LEU A 1 176 ? 7.864 4.541 -14.312 1.00 92.31 176 LEU A CA 1
ATOM 1331 C C . LEU A 1 176 ? 9.002 5.218 -15.089 1.00 92.31 176 LEU A C 1
ATOM 1333 O O . LEU A 1 176 ? 9.662 6.108 -14.554 1.00 92.31 176 LEU A O 1
ATOM 1337 N N . VAL A 1 177 ? 9.218 4.831 -16.347 1.00 94.12 177 VAL A N 1
ATOM 1338 C CA . VAL A 1 177 ? 10.231 5.431 -17.227 1.00 94.12 177 VAL A CA 1
ATOM 1339 C C . VAL A 1 177 ? 9.944 6.913 -17.488 1.00 94.12 177 VAL A C 1
ATOM 1341 O O . VAL A 1 177 ? 10.867 7.722 -17.402 1.00 94.12 177 VAL A O 1
ATOM 1344 N N . ALA A 1 178 ? 8.684 7.299 -17.711 1.00 92.50 178 ALA A N 1
ATOM 1345 C CA . ALA A 1 178 ? 8.300 8.708 -17.820 1.00 92.50 178 ALA A CA 1
ATOM 1346 C C . ALA A 1 178 ? 8.661 9.492 -16.542 1.00 92.50 178 ALA A C 1
ATOM 1348 O O . ALA A 1 178 ? 9.238 10.579 -16.605 1.00 92.50 178 ALA A O 1
ATOM 1349 N N . GLY A 1 179 ? 8.387 8.911 -15.368 1.00 91.88 179 GLY A N 1
ATOM 1350 C CA . GLY A 1 179 ? 8.745 9.506 -14.078 1.00 91.88 179 GLY A CA 1
ATOM 1351 C C . GLY A 1 179 ? 10.256 9.555 -13.808 1.00 91.88 179 GLY A C 1
ATOM 1352 O O . GLY A 1 179 ? 10.743 10.440 -13.102 1.00 91.88 179 GLY A O 1
ATOM 1353 N N . LEU A 1 180 ? 11.035 8.609 -14.335 1.00 92.81 180 LEU A N 1
ATOM 1354 C CA . LEU A 1 180 ? 12.501 8.633 -14.267 1.00 92.81 180 LEU A CA 1
ATOM 1355 C C . LEU A 1 180 ? 13.082 9.728 -15.165 1.00 92.81 180 LEU A C 1
ATOM 1357 O O . LEU A 1 180 ? 14.016 10.421 -14.758 1.00 92.81 180 LEU A O 1
ATOM 1361 N N . GLU A 1 181 ? 12.500 9.936 -16.344 1.00 93.88 181 GLU A N 1
ATOM 1362 C CA . GLU A 1 181 ? 12.883 11.031 -17.230 1.00 93.88 181 GLU A CA 1
ATOM 1363 C C . GLU A 1 181 ? 12.614 12.397 -16.591 1.00 93.88 181 GLU A C 1
ATOM 1365 O O . GLU A 1 181 ? 13.507 13.244 -16.572 1.00 93.88 181 GLU A O 1
ATOM 1370 N N . SER A 1 182 ? 11.435 12.609 -15.992 1.00 91.31 182 SER A N 1
ATOM 1371 C CA . SER A 1 182 ? 11.122 13.879 -15.318 1.00 91.31 182 SER A CA 1
ATOM 1372 C C . SER A 1 182 ? 12.047 14.173 -14.132 1.00 91.31 182 SER A C 1
ATOM 1374 O O . SER A 1 182 ? 12.252 15.330 -13.776 1.00 91.31 182 SER A O 1
ATOM 1376 N N . ARG A 1 183 ? 12.622 13.127 -13.520 1.00 92.56 183 ARG A N 1
ATOM 1377 C CA . ARG A 1 183 ? 13.638 13.223 -12.456 1.00 92.56 183 ARG A CA 1
ATOM 1378 C C . ARG A 1 183 ? 15.066 13.381 -12.993 1.00 92.56 183 ARG A C 1
ATOM 1380 O O . ARG A 1 183 ? 15.998 13.495 -12.204 1.00 92.56 183 ARG A O 1
ATOM 1387 N N . GLY A 1 184 ? 15.255 13.371 -14.312 1.00 92.00 184 GLY A N 1
ATOM 1388 C CA . GLY A 1 184 ? 16.562 13.487 -14.952 1.00 92.00 184 GLY A CA 1
ATOM 1389 C C . GLY A 1 184 ? 17.437 12.235 -14.837 1.00 92.00 184 GLY A C 1
ATOM 1390 O O . GLY A 1 184 ? 18.647 12.342 -15.005 1.00 92.00 184 GLY A O 1
ATOM 1391 N N . VAL A 1 185 ? 16.857 11.062 -14.562 1.00 94.12 185 VAL A N 1
ATOM 1392 C CA . VAL A 1 185 ? 17.595 9.787 -14.435 1.00 94.12 185 VAL A CA 1
ATOM 1393 C C . VAL A 1 185 ? 17.879 9.162 -15.805 1.00 94.12 185 VAL A C 1
ATOM 1395 O O . VAL A 1 185 ? 18.920 8.544 -16.023 1.00 94.12 185 VAL A O 1
ATOM 1398 N N . CYS A 1 186 ? 16.973 9.348 -16.760 1.00 93.69 186 CYS A N 1
ATOM 1399 C CA . CYS A 1 186 ? 17.132 8.892 -18.135 1.00 93.69 186 CYS A CA 1
ATOM 1400 C C . CYS A 1 186 ? 16.682 9.969 -19.128 1.00 93.69 186 CYS A C 1
ATOM 1402 O O . CYS A 1 186 ? 16.101 10.984 -18.748 1.00 93.69 186 CYS A O 1
ATOM 1404 N N . GLU A 1 187 ? 16.973 9.750 -20.405 1.00 94.94 187 GLU A N 1
ATOM 1405 C CA . GLU A 1 187 ? 16.518 10.570 -21.526 1.00 94.94 187 GLU A CA 1
ATOM 1406 C C . GLU A 1 187 ? 15.722 9.706 -22.493 1.00 94.94 187 GLU A C 1
ATOM 1408 O O . GLU A 1 187 ? 16.169 8.611 -22.852 1.00 94.94 187 GLU A O 1
ATOM 1413 N N . LEU A 1 188 ? 14.563 10.206 -22.923 1.00 94.62 188 LEU A N 1
ATOM 1414 C CA . LEU A 1 188 ? 13.753 9.577 -23.955 1.00 94.62 188 LEU A CA 1
ATOM 1415 C C . LEU A 1 188 ? 13.809 10.400 -25.233 1.00 94.62 188 LEU A C 1
ATOM 1417 O O . LEU A 1 188 ? 13.662 11.626 -25.225 1.00 94.62 188 LEU A O 1
ATOM 1421 N N . ALA A 1 189 ? 13.999 9.700 -26.343 1.00 92.56 189 ALA A N 1
ATOM 1422 C CA . ALA A 1 189 ? 14.078 10.299 -27.661 1.00 92.56 189 ALA A CA 1
ATOM 1423 C C . ALA A 1 189 ? 13.159 9.564 -28.647 1.00 92.56 189 ALA A C 1
ATOM 1425 O O . ALA A 1 189 ? 12.938 8.350 -28.513 1.00 92.56 189 ALA A O 1
ATOM 1426 N N . PRO A 1 190 ? 12.633 10.278 -29.655 1.00 92.56 190 PRO A N 1
ATOM 1427 C CA . PRO A 1 190 ? 12.070 9.624 -30.827 1.00 92.56 190 PRO A CA 1
ATOM 1428 C C . PRO A 1 190 ? 13.164 8.844 -31.576 1.00 92.56 190 PRO A C 1
ATOM 1430 O O . PRO A 1 190 ? 14.363 9.098 -31.418 1.00 92.56 190 PRO A O 1
ATOM 1433 N N . GLY A 1 191 ? 12.747 7.895 -32.403 1.00 87.88 191 GLY A N 1
ATOM 1434 C CA . GLY A 1 191 ? 13.602 7.051 -33.228 1.00 87.88 191 GLY A CA 1
ATOM 1435 C C . GLY A 1 191 ? 13.596 5.578 -32.825 1.00 87.88 191 GLY A C 1
ATOM 1436 O O . GLY A 1 191 ? 12.923 5.151 -31.894 1.00 87.88 191 GLY A O 1
ATOM 1437 N N . GLY A 1 192 ? 14.382 4.777 -33.544 1.00 85.00 192 GLY A N 1
ATOM 1438 C CA . GLY A 1 192 ? 14.348 3.318 -33.434 1.00 85.00 192 GLY A CA 1
ATOM 1439 C C . GLY A 1 192 ? 13.391 2.682 -34.446 1.00 85.00 192 GLY A C 1
ATOM 1440 O O . GLY A 1 192 ? 12.959 3.323 -35.399 1.00 85.00 192 GLY A O 1
ATOM 1441 N N . LYS A 1 193 ? 13.119 1.382 -34.280 1.00 85.19 193 LYS A N 1
ATOM 1442 C CA . LYS A 1 193 ? 12.234 0.621 -35.186 1.00 85.19 193 LYS A CA 1
ATOM 1443 C C . LYS A 1 193 ? 10.751 0.763 -34.840 1.00 85.19 193 LYS A C 1
ATOM 1445 O O . LYS A 1 193 ? 9.911 0.551 -35.705 1.00 85.19 193 LYS A O 1
ATOM 1450 N N . GLU A 1 194 ? 10.454 1.068 -33.583 1.00 91.25 194 GLU A N 1
ATOM 1451 C CA . GLU A 1 194 ? 9.107 1.159 -33.029 1.00 91.25 194 GLU A CA 1
ATOM 1452 C C . GLU A 1 194 ? 9.096 2.286 -31.995 1.00 91.25 194 GLU A C 1
ATOM 1454 O O . GLU A 1 194 ? 9.996 2.366 -31.155 1.00 91.25 194 GLU A O 1
ATOM 1459 N N . GLU A 1 195 ? 8.074 3.135 -32.063 1.00 92.88 195 GLU A N 1
ATOM 1460 C CA . GLU A 1 195 ? 7.811 4.185 -31.085 1.00 92.88 195 GLU A CA 1
ATOM 1461 C C . GLU A 1 195 ? 6.494 3.899 -30.364 1.00 92.88 195 GLU A C 1
ATOM 1463 O O . GLU A 1 195 ? 5.540 3.396 -30.959 1.00 92.88 195 GLU A O 1
ATOM 1468 N N . ILE A 1 196 ? 6.433 4.250 -29.083 1.00 91.75 196 ILE A N 1
ATOM 1469 C CA . ILE A 1 196 ? 5.239 4.134 -28.247 1.00 91.75 196 ILE A CA 1
ATOM 1470 C C . ILE A 1 196 ? 4.809 5.511 -27.733 1.00 91.75 196 ILE A C 1
ATOM 1472 O O . ILE A 1 196 ? 5.663 6.381 -27.529 1.00 91.75 196 ILE A O 1
ATOM 1476 N N . PRO A 1 197 ? 3.501 5.730 -27.511 1.00 91.00 197 PRO A N 1
ATOM 1477 C CA . PRO A 1 197 ? 3.022 6.962 -26.906 1.00 91.00 197 PRO A CA 1
ATOM 1478 C C . PRO A 1 197 ? 3.413 7.010 -25.423 1.00 91.00 197 PRO A C 1
ATOM 1480 O O . PRO A 1 197 ? 3.061 6.123 -24.648 1.00 91.00 197 PRO A O 1
ATOM 1483 N N . LEU A 1 198 ? 4.118 8.066 -25.020 1.00 88.56 198 LEU A N 1
ATOM 1484 C CA . LEU A 1 198 ? 4.516 8.322 -23.640 1.00 88.56 198 LEU A CA 1
ATOM 1485 C C . LEU A 1 198 ? 4.495 9.829 -23.352 1.00 88.56 198 LEU A C 1
ATOM 1487 O O . LEU A 1 198 ? 5.130 10.611 -24.058 1.00 88.56 198 LEU A O 1
ATOM 1491 N N . GLY A 1 199 ? 3.767 10.259 -22.317 1.00 76.00 199 GLY A N 1
ATOM 1492 C CA . GLY A 1 199 ? 3.768 11.666 -21.885 1.00 76.00 199 GLY A CA 1
ATOM 1493 C C . GLY A 1 199 ? 3.339 12.671 -22.966 1.00 76.00 199 GLY A C 1
ATOM 1494 O O . GLY A 1 199 ? 3.861 13.780 -23.012 1.00 76.00 199 GLY A O 1
ATOM 1495 N N . GLY A 1 200 ? 2.427 12.280 -23.865 1.00 84.12 200 GLY A N 1
ATOM 1496 C CA . GLY A 1 200 ? 1.922 13.141 -24.944 1.00 84.12 200 GLY A CA 1
ATOM 1497 C C . GLY A 1 200 ? 2.806 13.215 -26.196 1.00 84.12 200 GLY A C 1
ATOM 1498 O O . GLY A 1 200 ? 2.506 13.990 -27.101 1.00 84.12 200 GLY A O 1
ATOM 1499 N N . ARG A 1 201 ? 3.871 12.409 -26.277 1.00 90.88 201 ARG A N 1
ATOM 1500 C CA . ARG A 1 201 ? 4.748 12.299 -27.453 1.00 90.88 201 ARG A CA 1
ATOM 1501 C C . ARG A 1 201 ? 5.043 10.842 -27.795 1.00 90.88 201 ARG A C 1
ATOM 1503 O O . ARG A 1 201 ? 4.804 9.954 -26.985 1.00 90.88 201 ARG A O 1
ATOM 1510 N N . TYR A 1 202 ? 5.577 10.608 -28.987 1.00 93.12 202 TYR A N 1
ATOM 1511 C CA . TYR A 1 202 ? 6.070 9.294 -29.388 1.00 93.12 202 TYR A CA 1
ATOM 1512 C C . TYR A 1 202 ? 7.566 9.188 -29.096 1.00 93.12 202 TYR A C 1
ATOM 1514 O O . TYR A 1 202 ? 8.340 10.100 -29.392 1.00 93.12 202 TYR A O 1
ATOM 1522 N N . VAL A 1 203 ? 7.952 8.093 -28.448 1.00 94.56 203 VAL A N 1
ATOM 1523 C CA . VAL A 1 203 ? 9.332 7.804 -28.048 1.00 94.56 203 VAL A CA 1
ATOM 1524 C C . VAL A 1 203 ? 9.657 6.360 -28.392 1.00 94.56 203 VAL A C 1
ATOM 1526 O O . VAL A 1 203 ? 8.835 5.468 -28.195 1.00 94.56 203 VAL A O 1
ATOM 1529 N N . GLY A 1 204 ? 10.863 6.111 -28.890 1.00 93.94 204 GLY A N 1
ATOM 1530 C CA . GLY A 1 204 ? 11.305 4.755 -29.228 1.00 93.94 204 GLY A CA 1
ATOM 1531 C C . GLY A 1 204 ? 12.690 4.410 -28.696 1.00 93.94 204 GLY A C 1
ATOM 1532 O O . GLY A 1 204 ? 13.073 3.238 -28.698 1.00 93.94 204 GLY A O 1
ATOM 1533 N N . LEU A 1 205 ? 13.420 5.389 -28.155 1.00 95.00 205 LEU A 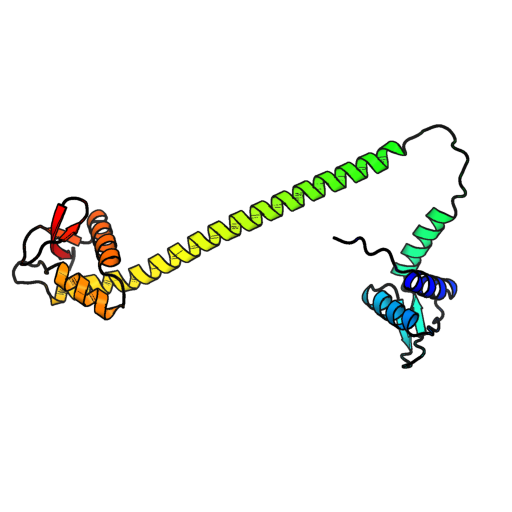N 1
ATOM 1534 C CA . LEU A 1 205 ? 14.742 5.199 -27.572 1.00 95.00 205 LEU A CA 1
ATOM 1535 C C . LEU A 1 205 ? 14.795 5.703 -26.131 1.00 95.00 205 LEU A C 1
ATOM 1537 O O . LEU A 1 205 ? 14.199 6.722 -25.787 1.00 95.00 205 LEU A O 1
ATOM 1541 N N . ILE A 1 206 ? 15.570 4.998 -25.312 1.00 94.94 206 ILE A N 1
ATOM 1542 C CA . ILE A 1 206 ? 15.914 5.376 -23.943 1.00 94.94 206 ILE A CA 1
ATOM 1543 C C . ILE A 1 206 ? 17.430 5.366 -23.765 1.00 94.94 206 ILE A C 1
ATOM 1545 O O . ILE A 1 206 ? 18.125 4.466 -24.241 1.00 94.94 206 ILE A O 1
ATOM 1549 N N . ARG A 1 207 ? 17.944 6.353 -23.037 1.00 94.44 207 ARG A N 1
ATOM 1550 C CA . ARG A 1 207 ? 19.337 6.420 -22.599 1.00 94.44 207 ARG A CA 1
ATOM 1551 C C . ARG A 1 207 ? 19.394 6.664 -21.096 1.00 94.44 207 ARG A C 1
ATOM 1553 O O . ARG A 1 207 ? 18.706 7.540 -20.584 1.00 94.44 207 ARG A O 1
ATOM 1560 N N . TRP A 1 208 ? 20.231 5.912 -20.389 1.00 93.81 208 TRP A N 1
ATOM 1561 C CA . TRP A 1 208 ? 20.465 6.132 -18.961 1.00 93.81 208 TRP A CA 1
ATOM 1562 C C . TRP A 1 208 ? 21.491 7.252 -18.749 1.00 93.81 208 TRP A C 1
ATOM 1564 O O . TRP A 1 208 ? 22.490 7.310 -19.472 1.00 93.81 208 TRP A O 1
ATOM 1574 N N . LYS A 1 209 ? 21.264 8.149 -17.784 1.00 88.19 209 LYS A N 1
ATOM 1575 C CA . LYS A 1 209 ? 22.223 9.212 -17.447 1.00 88.19 209 LYS A CA 1
ATOM 1576 C C . LYS A 1 209 ? 23.223 8.711 -16.405 1.00 88.19 209 LYS A C 1
ATOM 1578 O O . LYS A 1 209 ? 22.836 8.086 -15.427 1.00 88.19 209 LYS A O 1
ATOM 1583 N N . GLY A 1 210 ? 24.509 9.008 -16.612 1.00 75.19 210 GLY A N 1
ATOM 1584 C CA . GLY A 1 210 ? 25.582 8.666 -15.665 1.00 75.19 210 GLY A CA 1
ATOM 1585 C C . GLY A 1 210 ? 26.087 7.218 -15.716 1.00 75.19 210 GLY A C 1
ATOM 1586 O O . GLY A 1 210 ? 26.740 6.787 -14.768 1.00 75.19 210 GLY A O 1
ATOM 1587 N N . GLY A 1 211 ? 25.781 6.480 -16.789 1.00 56.41 211 GLY A N 1
ATOM 1588 C CA . GLY A 1 211 ? 26.291 5.129 -17.058 1.00 56.41 211 GLY A CA 1
ATOM 1589 C C . GLY A 1 211 ? 27.462 5.109 -18.027 1.00 56.41 211 GLY A C 1
ATOM 1590 O O . GLY A 1 211 ? 27.456 5.945 -18.960 1.00 56.41 211 GLY A O 1
#

pLDDT: mean 81.29, std 14.83, range [33.38, 96.0]

Nearest PDB structures (foldseek):
  2mh2-assembly1_A  TM=7.073E-01  e=2.670E-02  Mus musculus
  3eco-assembly1_A  TM=4.942E-01  e=3.037E-02  Staphylococcus aureus subsp. aureus Mu50
  7z1l-assembly1_O  TM=6.211E-01  e=7.602E-01  Saccharomyces cerevisiae W303
  2lkp-assembly1_B  TM=4.252E-01  e=2.585E+00  Mycobacterium tuberculosis H37Rv
  8e15-assembly1_G  TM=1.767E-01  e=5.598E+00  human metapneumovirus

Mean predicted aligned error: 18.23 Å